Protein AF-0000000078657791 (afdb_homodimer)

InterPro domains:
  IPR060701 BV97_02767-like [PF28289] (1-115)

Structure (mmCIF, N/CA/C/O backbone):
data_AF-0000000078657791-model_v1
#
loop_
_entity.id
_entity.type
_entity.pdbx_description
1 polymer 'DUF3147 family protein'
#
loop_
_atom_site.group_PDB
_atom_site.id
_atom_site.type_symbol
_atom_site.label_atom_id
_atom_site.label_alt_id
_atom_site.label_comp_id
_atom_site.label_asym_id
_atom_site.label_entity_id
_atom_site.label_seq_id
_atom_site.pdbx_PDB_ins_code
_atom_site.Cartn_x
_atom_site.Cartn_y
_atom_site.Cartn_z
_atom_site.occupancy
_atom_site.B_iso_or_equiv
_atom_site.auth_seq_id
_atom_site.auth_comp_id
_atom_site.auth_asym_id
_atom_site.auth_atom_id
_atom_site.pdbx_PDB_model_num
ATOM 1 N N . MET A 1 1 ? 8.078 -22.719 14.492 1 59.44 1 MET A N 1
ATOM 2 C CA . MET A 1 1 ? 7.742 -21.594 15.375 1 59.44 1 MET A CA 1
ATOM 3 C C . MET A 1 1 ? 8.617 -20.391 15.086 1 59.44 1 MET A C 1
ATOM 5 O O . MET A 1 1 ? 8.125 -19.266 15.031 1 59.44 1 MET A O 1
ATOM 9 N N . ALA A 1 2 ? 9.789 -20.703 14.742 1 63.78 2 ALA A N 1
ATOM 10 C CA . ALA A 1 2 ? 10.742 -19.625 14.523 1 63.78 2 ALA A CA 1
ATOM 11 C C . ALA A 1 2 ? 10.406 -18.828 13.258 1 63.78 2 ALA A C 1
ATOM 13 O O . ALA A 1 2 ? 10.531 -17.609 13.227 1 63.78 2 ALA A O 1
ATOM 14 N N . TRP A 1 3 ? 9.859 -19.547 12.305 1 67.5 3 TRP A N 1
ATOM 15 C CA . TRP A 1 3 ? 9.523 -18.922 11.023 1 67.5 3 TRP A CA 1
ATOM 16 C C . TRP A 1 3 ? 8.391 -17.922 11.195 1 67.5 3 TRP A C 1
ATOM 18 O O . TRP A 1 3 ? 8.438 -16.828 10.625 1 67.5 3 TRP A O 1
ATOM 28 N N . ILE A 1 4 ? 7.461 -18.203 12.102 1 66.19 4 ILE A N 1
ATOM 29 C CA . ILE A 1 4 ? 6.328 -17.312 12.359 1 66.19 4 ILE A CA 1
ATOM 30 C C . ILE A 1 4 ? 6.801 -16.078 13.102 1 66.19 4 ILE A C 1
ATOM 32 O O . ILE A 1 4 ? 6.355 -14.961 12.812 1 66.19 4 ILE A O 1
ATOM 36 N N . ILE A 1 5 ? 7.699 -16.328 14 1 69.12 5 ILE A N 1
ATOM 37 C CA . ILE A 1 5 ? 8.227 -15.211 14.781 1 69.12 5 ILE A CA 1
ATOM 38 C C . ILE A 1 5 ? 9.008 -14.266 13.875 1 69.12 5 ILE A C 1
ATOM 40 O O . ILE A 1 5 ? 8.898 -13.039 13.992 1 69.12 5 ILE A O 1
ATOM 44 N N . THR A 1 6 ? 9.836 -14.805 12.961 1 70.69 6 THR A N 1
ATOM 45 C CA . THR A 1 6 ? 10.609 -13.992 12.039 1 70.69 6 THR A CA 1
ATOM 46 C C . THR A 1 6 ? 9.695 -13.195 11.117 1 70.69 6 THR A C 1
ATOM 48 O O . THR A 1 6 ? 9.945 -12.016 10.852 1 70.69 6 THR A O 1
ATOM 51 N N . LYS A 1 7 ? 8.648 -13.852 10.711 1 71.5 7 LYS A N 1
ATOM 52 C CA . LYS A 1 7 ? 7.668 -13.18 9.867 1 71.5 7 LYS A CA 1
ATOM 53 C C . LYS A 1 7 ? 7.066 -11.969 10.578 1 71.5 7 LYS A C 1
ATOM 55 O O . LYS A 1 7 ? 6.984 -10.883 10.008 1 71.5 7 LYS A O 1
ATOM 60 N N . TYR A 1 8 ? 6.816 -12.219 11.875 1 68.44 8 TYR A N 1
ATOM 61 C CA . TYR A 1 8 ? 6.203 -11.164 12.68 1 68.44 8 TYR A CA 1
ATOM 62 C C . TYR A 1 8 ? 7.172 -10.008 12.898 1 68.44 8 TYR A C 1
ATOM 64 O O . TYR A 1 8 ? 6.809 -8.844 12.742 1 68.44 8 TYR A O 1
ATOM 72 N N . LEU A 1 9 ? 8.336 -10.359 13.25 1 70.5 9 LEU A N 1
ATOM 73 C CA . LEU A 1 9 ? 9.328 -9.344 13.594 1 70.5 9 LEU A CA 1
ATOM 74 C C . LEU A 1 9 ? 9.695 -8.5 12.383 1 70.5 9 LEU A C 1
ATOM 76 O O . LEU A 1 9 ? 9.82 -7.281 12.477 1 70.5 9 LEU A O 1
ATOM 80 N N . LEU A 1 10 ? 9.797 -9.117 11.25 1 71.44 10 LEU A N 1
ATOM 81 C CA . LEU A 1 10 ? 10.18 -8.414 10.023 1 71.44 10 LEU A CA 1
ATOM 82 C C . LEU A 1 10 ? 9.055 -7.5 9.547 1 71.44 10 LEU A C 1
ATOM 84 O O . LEU A 1 10 ? 9.305 -6.352 9.164 1 71.44 10 LEU A O 1
ATOM 88 N N . THR A 1 11 ? 7.898 -8.008 9.688 1 65.06 11 THR A N 1
ATOM 89 C CA . THR A 1 11 ? 6.742 -7.254 9.219 1 65.06 11 THR A CA 1
ATOM 90 C C . THR A 1 11 ? 6.469 -6.059 10.133 1 65.06 11 THR A C 1
ATOM 92 O O . THR A 1 11 ? 6.207 -4.953 9.648 1 65.06 11 THR A O 1
ATOM 95 N N . ALA A 1 12 ? 6.531 -6.352 11.398 1 68.56 12 ALA A N 1
ATOM 96 C CA . ALA A 1 12 ? 6.359 -5.273 12.367 1 68.56 12 ALA A CA 1
ATOM 97 C C . ALA A 1 12 ? 7.441 -4.211 12.195 1 68.56 12 ALA A C 1
ATOM 99 O O . ALA A 1 12 ? 7.164 -3.012 12.289 1 68.56 12 ALA A O 1
ATOM 100 N N . GLY A 1 13 ? 8.617 -4.648 11.977 1 74.06 13 GLY A N 1
ATOM 101 C CA . GLY A 1 13 ? 9.742 -3.74 11.812 1 74.06 13 GLY A CA 1
ATOM 102 C C . GLY A 1 13 ? 9.562 -2.766 10.664 1 74.06 13 GLY A C 1
ATOM 103 O O . GLY A 1 13 ? 9.914 -1.589 10.781 1 74.06 13 GLY A O 1
ATOM 104 N N . ILE A 1 14 ? 8.883 -3.205 9.641 1 69.94 14 ILE A N 1
ATOM 105 C CA . ILE A 1 14 ? 8.719 -2.367 8.461 1 69.94 14 ILE A CA 1
ATOM 106 C C . ILE A 1 14 ? 7.715 -1.253 8.758 1 69.94 14 ILE A C 1
ATOM 108 O O . ILE A 1 14 ? 7.945 -0.093 8.406 1 69.94 14 ILE A O 1
ATOM 112 N N . VAL A 1 15 ? 6.672 -1.559 9.453 1 65.81 15 VAL A N 1
ATOM 113 C CA . VAL A 1 15 ? 5.645 -0.563 9.734 1 65.81 15 VAL A CA 1
ATOM 114 C C . VAL A 1 15 ? 6.191 0.483 10.703 1 65.81 15 VAL A C 1
ATOM 116 O O . VAL A 1 15 ? 5.949 1.681 10.539 1 65.81 15 VAL A O 1
ATOM 119 N N . ILE A 1 16 ? 6.934 -0.036 11.664 1 71.94 16 ILE A N 1
ATOM 120 C CA . ILE A 1 16 ? 7.547 0.883 12.609 1 71.94 16 ILE A CA 1
ATOM 121 C C . ILE A 1 16 ? 8.523 1.804 11.883 1 71.94 16 ILE A C 1
ATOM 123 O O . ILE A 1 16 ? 8.609 2.996 12.188 1 71.94 16 ILE A O 1
ATOM 127 N N . LEU A 1 17 ? 9.172 1.232 10.984 1 75.94 17 LEU A N 1
ATOM 128 C CA . LEU A 1 17 ? 10.125 2.012 10.203 1 75.94 17 LEU A CA 1
ATOM 129 C C . LEU A 1 17 ? 9.414 3.123 9.438 1 75.94 17 LEU A C 1
ATOM 131 O O . LEU A 1 17 ? 9.898 4.258 9.391 1 75.94 17 LEU A O 1
ATOM 135 N N . VAL A 1 18 ? 8.211 2.869 8.945 1 76.62 18 VAL A N 1
ATOM 136 C CA . VAL A 1 18 ? 7.461 3.857 8.18 1 76.62 18 VAL A CA 1
ATOM 137 C C . VAL A 1 18 ? 7.051 5.016 9.086 1 76.62 18 VAL A C 1
ATOM 139 O O . VAL A 1 18 ? 7.215 6.184 8.719 1 76.62 18 VAL A O 1
ATOM 142 N N . SER A 1 19 ? 6.523 4.699 10.273 1 77.38 19 SER A N 1
ATOM 143 C CA . SER A 1 19 ? 6.078 5.754 11.18 1 77.38 19 SER A CA 1
ATOM 144 C C . SER A 1 19 ? 7.254 6.598 11.664 1 77.38 19 SER A C 1
ATOM 146 O O . SER A 1 19 ? 7.141 7.82 11.789 1 77.38 19 SER A O 1
ATOM 148 N N . GLU A 1 20 ? 8.359 5.945 11.953 1 81.12 20 GLU A N 1
ATOM 149 C CA . GLU A 1 20 ? 9.539 6.676 12.406 1 81.12 20 GLU A CA 1
ATOM 150 C C . GLU A 1 20 ? 10.102 7.559 11.289 1 81.12 20 GLU A C 1
ATOM 152 O O . GLU A 1 20 ? 10.539 8.688 11.547 1 81.12 20 GLU A O 1
ATOM 157 N N . LEU A 1 21 ? 10.07 7.059 10.164 1 83.31 21 LEU A N 1
ATOM 158 C CA . LEU A 1 21 ? 10.562 7.84 9.039 1 83.31 21 LEU A CA 1
ATOM 159 C C . LEU A 1 21 ? 9.625 9 8.727 1 83.31 21 LEU A C 1
ATOM 161 O O . LEU A 1 21 ? 10.078 10.078 8.328 1 83.31 21 LEU A O 1
ATOM 165 N N . ALA A 1 22 ? 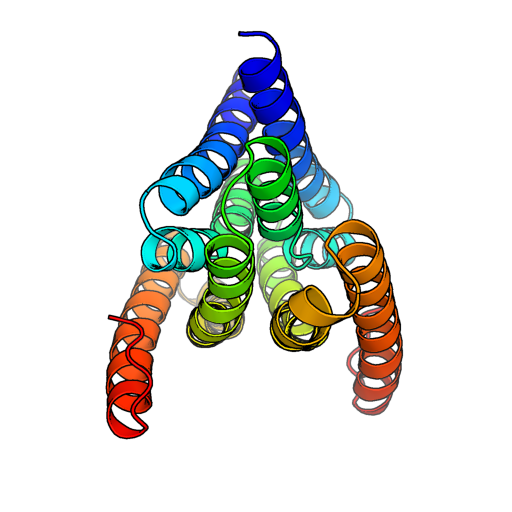8.344 8.766 8.93 1 81.44 22 ALA A N 1
ATOM 166 C CA . ALA A 1 22 ? 7.355 9.812 8.688 1 81.44 22 ALA A CA 1
ATOM 167 C C . ALA A 1 22 ? 7.512 10.961 9.688 1 81.44 22 ALA A C 1
ATOM 169 O O . ALA A 1 22 ? 7.234 12.117 9.367 1 81.44 22 ALA A O 1
ATOM 170 N N . LYS A 1 23 ? 7.945 10.602 10.891 1 86.44 23 LYS A N 1
ATOM 171 C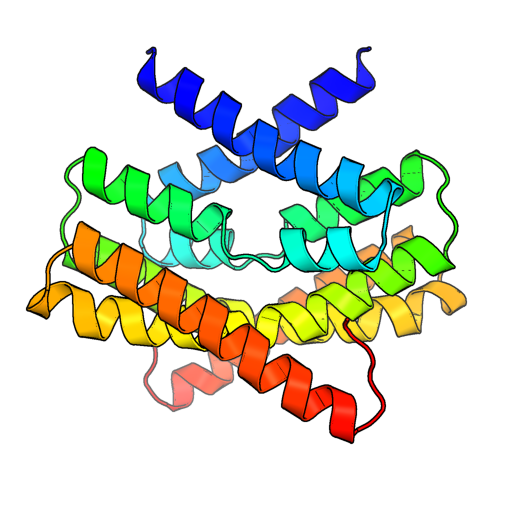 CA . LYS A 1 23 ? 8.203 11.625 11.898 1 86.44 23 LYS A CA 1
ATOM 172 C C . LYS A 1 23 ? 9.398 12.492 11.5 1 86.44 23 LYS A C 1
ATOM 174 O O . LYS A 1 23 ? 9.422 13.688 11.781 1 86.44 23 LYS A O 1
ATOM 179 N N . ARG A 1 24 ? 10.312 11.797 10.805 1 85.5 24 ARG A N 1
ATOM 180 C CA . ARG A 1 24 ? 11.531 12.508 10.438 1 85.5 24 ARG A CA 1
ATOM 181 C C . ARG A 1 24 ? 11.32 13.344 9.18 1 85.5 24 ARG A C 1
ATOM 183 O O . ARG A 1 24 ? 11.789 14.477 9.086 1 85.5 24 ARG A O 1
ATOM 190 N N . SER A 1 25 ? 10.664 12.695 8.148 1 86.88 25 SER A N 1
ATOM 191 C CA . SER A 1 25 ? 10.414 13.375 6.879 1 86.88 25 SER A CA 1
ATOM 192 C C . SER A 1 25 ? 9.094 12.922 6.262 1 86.88 25 SER A C 1
ATOM 194 O O . SER A 1 25 ? 8.844 11.719 6.133 1 86.88 25 SER A O 1
ATOM 196 N N . ASP A 1 26 ? 8.312 13.891 5.996 1 83 26 ASP A N 1
ATOM 197 C CA . ASP A 1 26 ? 7.035 13.578 5.363 1 83 26 ASP A CA 1
ATOM 198 C C . ASP A 1 26 ? 7.246 12.867 4.027 1 83 26 ASP A C 1
ATOM 200 O O . ASP A 1 26 ? 6.555 11.898 3.721 1 83 26 ASP A O 1
ATOM 204 N N . LYS A 1 27 ? 8.219 13.32 3.328 1 84.62 27 LYS A N 1
ATOM 205 C CA . LYS A 1 27 ? 8.523 12.719 2.031 1 84.62 27 LYS A CA 1
ATOM 206 C C . LYS A 1 27 ? 9.016 11.281 2.195 1 84.62 27 LYS A C 1
ATOM 208 O O . LYS A 1 27 ? 8.555 10.383 1.492 1 84.62 27 LYS A O 1
ATOM 213 N N . LEU A 1 28 ? 9.891 11.078 3.113 1 81.31 28 LEU A N 1
ATOM 214 C CA . LEU A 1 28 ? 10.438 9.75 3.359 1 81.31 28 LEU A CA 1
ATOM 215 C C . LEU A 1 28 ? 9.352 8.812 3.883 1 81.31 28 LEU A C 1
ATOM 217 O O . LEU A 1 28 ? 9.297 7.641 3.49 1 81.31 28 LEU A O 1
ATOM 221 N N . GLY A 1 29 ? 8.508 9.352 4.703 1 80.94 29 GLY A N 1
ATOM 222 C CA . GLY A 1 29 ? 7.406 8.547 5.207 1 80.94 29 GLY A CA 1
ATOM 223 C C . GLY A 1 29 ? 6.434 8.125 4.121 1 80.94 29 GLY A C 1
ATOM 224 O O . GLY A 1 29 ? 6.062 6.953 4.039 1 80.94 29 GLY A O 1
ATOM 225 N N . GLY A 1 30 ? 6.039 9.062 3.369 1 83.25 30 GLY A N 1
ATOM 226 C CA . GLY A 1 30 ? 5.164 8.758 2.25 1 83.25 30 GLY A CA 1
ATOM 227 C C . GLY A 1 30 ? 5.75 7.734 1.295 1 83.25 30 GLY A C 1
ATOM 228 O O . GLY A 1 30 ? 5.039 6.844 0.819 1 83.25 30 GLY A O 1
ATOM 229 N N . LEU A 1 31 ? 7.047 7.895 1.027 1 81.5 31 LEU A N 1
ATOM 230 C CA . LEU A 1 31 ? 7.738 6.984 0.121 1 81.5 31 LEU A CA 1
ATOM 231 C C . LEU A 1 31 ? 7.695 5.555 0.653 1 81.5 31 LEU A C 1
ATOM 233 O O . LEU A 1 31 ? 7.332 4.625 -0.073 1 81.5 31 LEU A O 1
ATOM 237 N N . VAL A 1 32 ? 8.039 5.418 1.859 1 81.19 32 VAL A N 1
ATOM 238 C CA . VAL A 1 32 ? 8.094 4.086 2.447 1 81.19 32 VAL A CA 1
ATOM 239 C C . VAL A 1 32 ? 6.684 3.508 2.549 1 81.19 32 VAL A C 1
ATOM 241 O O . VAL A 1 32 ? 6.477 2.312 2.32 1 81.19 32 VAL A O 1
ATOM 244 N N . ALA A 1 33 ? 5.734 4.305 2.842 1 80 33 ALA A N 1
ATOM 245 C CA . ALA A 1 33 ? 4.344 3.871 2.953 1 80 33 ALA A CA 1
ATOM 246 C C . ALA A 1 33 ? 3.799 3.418 1.601 1 80 33 ALA A C 1
ATOM 248 O O . ALA A 1 33 ? 2.951 2.527 1.532 1 80 33 ALA A O 1
ATOM 249 N N . ALA A 1 34 ? 4.32 4 0.636 1 81.94 34 ALA A N 1
ATOM 250 C CA . ALA A 1 34 ? 3.818 3.721 -0.707 1 81.94 34 ALA A CA 1
ATOM 251 C C . ALA A 1 34 ? 4.453 2.457 -1.279 1 81.94 34 ALA A C 1
ATOM 253 O O . ALA A 1 34 ? 3.92 1.854 -2.213 1 81.94 34 ALA A O 1
ATOM 254 N N . LEU A 1 35 ? 5.652 2.143 -0.802 1 79.31 35 LEU A N 1
ATOM 255 C CA . LEU A 1 35 ? 6.309 0.936 -1.295 1 79.31 35 LEU A CA 1
ATOM 256 C C . LEU A 1 35 ? 5.457 -0.298 -1.011 1 79.31 35 LEU A C 1
ATOM 258 O O . LEU A 1 35 ? 4.852 -0.409 0.058 1 79.31 35 LEU A O 1
ATOM 262 N N . PRO A 1 36 ? 5.371 -1.159 -1.938 1 82.25 36 PRO A N 1
ATOM 263 C CA . PRO A 1 36 ? 4.582 -2.373 -1.715 1 82.25 36 PRO A CA 1
ATOM 264 C C . PRO A 1 36 ? 5.312 -3.402 -0.855 1 82.25 36 PRO A C 1
ATOM 266 O O . PRO A 1 36 ? 5.352 -4.586 -1.202 1 82.25 36 PRO A O 1
ATOM 269 N N . LEU A 1 37 ? 5.812 -2.984 0.237 1 79.19 37 LEU A N 1
ATOM 270 C CA . LEU A 1 37 ? 6.645 -3.828 1.086 1 79.19 37 LEU A CA 1
ATOM 271 C C . LEU A 1 37 ? 5.84 -4.992 1.651 1 79.19 37 LEU A C 1
ATOM 273 O O . LEU A 1 37 ? 6.32 -6.129 1.673 1 79.19 37 LEU A O 1
ATOM 277 N N . VAL A 1 38 ? 4.59 -4.668 2.09 1 79.88 38 VAL A N 1
ATOM 278 C CA . VAL A 1 38 ? 3.73 -5.711 2.639 1 79.88 38 VAL A CA 1
ATOM 279 C C . VAL A 1 38 ? 3.439 -6.758 1.565 1 79.88 38 VAL A C 1
ATOM 281 O O . VAL A 1 38 ? 3.482 -7.961 1.834 1 79.88 38 VAL A O 1
ATOM 284 N N . THR A 1 39 ? 3.211 -6.27 0.385 1 84.94 39 THR A N 1
ATOM 285 C CA . THR A 1 39 ? 2.924 -7.176 -0.719 1 84.94 39 THR A CA 1
ATOM 286 C C . THR A 1 39 ? 4.156 -8.008 -1.073 1 84.94 39 THR A C 1
ATOM 288 O O . THR A 1 39 ? 4.059 -9.219 -1.253 1 84.94 39 THR A O 1
ATOM 291 N N . VAL A 1 40 ? 5.305 -7.359 -1.146 1 87.19 40 VAL A N 1
ATOM 292 C CA . VAL A 1 40 ? 6.539 -8.062 -1.483 1 87.19 40 VAL A CA 1
ATOM 293 C C . VAL A 1 40 ? 6.816 -9.148 -0.443 1 87.19 40 VAL A C 1
ATOM 295 O O . VAL A 1 40 ? 7.145 -10.281 -0.792 1 87.19 40 VAL A O 1
ATOM 298 N N . LEU A 1 41 ? 6.68 -8.852 0.789 1 84.31 41 LEU A N 1
ATOM 299 C CA . LEU A 1 41 ? 6.887 -9.828 1.855 1 84.31 41 LEU A CA 1
ATOM 300 C C . LEU A 1 41 ? 5.891 -10.969 1.744 1 84.31 41 LEU A C 1
ATOM 302 O O . LEU A 1 41 ? 6.246 -12.133 1.953 1 84.31 41 LEU A O 1
ATOM 306 N N . THR A 1 42 ? 4.617 -10.625 1.496 1 87.25 42 THR A N 1
ATOM 307 C CA . THR A 1 42 ? 3.582 -11.641 1.329 1 87.25 42 THR A CA 1
ATOM 308 C C . THR A 1 42 ? 3.928 -12.578 0.177 1 87.25 42 THR A C 1
ATOM 310 O O . THR A 1 42 ? 3.791 -13.797 0.301 1 87.25 42 THR A O 1
ATOM 313 N N . LEU A 1 43 ? 4.43 -12 -0.907 1 91.38 43 LEU A N 1
ATOM 314 C CA . LEU A 1 43 ? 4.812 -12.812 -2.055 1 91.38 43 LEU A CA 1
ATOM 315 C C . LEU A 1 43 ? 5.957 -13.758 -1.695 1 91.38 43 LEU A C 1
ATOM 317 O O . LEU A 1 43 ? 5.938 -14.93 -2.07 1 91.38 43 LEU A O 1
ATOM 321 N N . VAL A 1 44 ? 6.914 -13.258 -1.029 1 89.81 44 VAL A N 1
ATOM 322 C CA . VAL A 1 44 ? 8.055 -14.062 -0.605 1 89.81 44 VAL A CA 1
ATOM 323 C C . VAL A 1 44 ? 7.578 -15.18 0.316 1 89.81 44 VAL A C 1
ATOM 325 O O . VAL A 1 44 ? 7.984 -16.344 0.158 1 89.81 44 VAL A O 1
ATOM 328 N N . TRP A 1 45 ? 6.734 -14.844 1.222 1 86.44 45 TRP A N 1
ATOM 329 C CA . TRP A 1 45 ? 6.219 -15.844 2.152 1 86.44 45 TRP A CA 1
ATOM 330 C C . TRP A 1 45 ? 5.414 -16.906 1.415 1 86.44 45 TRP A C 1
ATOM 332 O O . TRP A 1 45 ? 5.516 -18.094 1.729 1 86.44 45 TRP A O 1
ATOM 342 N N . LEU A 1 46 ? 4.59 -16.547 0.53 1 90.5 46 LEU A N 1
ATOM 343 C CA . LEU A 1 46 ? 3.812 -17.5 -0.247 1 90.5 46 LEU A CA 1
ATOM 344 C C . LEU A 1 46 ? 4.73 -18.469 -0.999 1 90.5 46 LEU A C 1
ATOM 346 O O . LEU A 1 46 ? 4.461 -19.672 -1.058 1 90.5 46 LEU A O 1
ATOM 350 N N . TYR A 1 47 ? 5.742 -17.859 -1.554 1 92.88 47 TYR A N 1
ATOM 351 C CA . TYR A 1 47 ? 6.707 -18.672 -2.289 1 92.88 47 TYR A CA 1
ATOM 352 C C . TYR A 1 47 ? 7.41 -19.656 -1.363 1 92.88 47 TYR A C 1
ATOM 354 O O . TYR A 1 47 ? 7.523 -20.844 -1.679 1 92.88 47 TYR A O 1
ATOM 362 N N . LEU A 1 48 ? 7.898 -19.234 -0.195 1 89.25 48 LEU A N 1
ATOM 363 C CA . LEU A 1 48 ? 8.633 -20.047 0.76 1 89.25 48 LEU A CA 1
ATOM 364 C C . LEU A 1 48 ? 7.734 -21.125 1.37 1 89.25 48 LEU A C 1
ATOM 366 O O . LEU A 1 48 ? 8.211 -22.172 1.802 1 89.25 48 LEU A O 1
ATOM 370 N N . GLU A 1 49 ? 6.504 -20.828 1.418 1 90.38 49 GLU A N 1
ATOM 371 C CA . GLU A 1 49 ? 5.547 -21.781 1.973 1 90.38 49 GLU A CA 1
ATOM 372 C C . GLU A 1 49 ? 4.996 -22.703 0.89 1 90.38 49 GLU A C 1
ATOM 374 O O . GLU A 1 49 ? 3.986 -23.375 1.096 1 90.38 49 GLU A O 1
ATOM 379 N N . ASN A 1 50 ? 5.504 -22.609 -0.369 1 92.94 50 ASN A N 1
ATOM 380 C CA . ASN A 1 50 ? 5.277 -23.531 -1.471 1 92.94 50 ASN A CA 1
ATOM 381 C C . ASN A 1 50 ? 3.855 -23.422 -2.014 1 92.94 50 ASN A C 1
ATOM 383 O O . ASN A 1 50 ? 3.215 -24.438 -2.301 1 92.94 50 ASN A O 1
ATOM 387 N N . GLN A 1 51 ? 3.373 -22.234 -1.935 1 91.44 51 GLN A N 1
ATOM 388 C CA . GLN A 1 51 ? 2.096 -22 -2.602 1 91.44 51 GLN A CA 1
ATOM 389 C C . GLN A 1 51 ? 2.25 -22.062 -4.117 1 91.44 51 GLN A C 1
ATOM 391 O O . GLN A 1 51 ? 3.357 -21.906 -4.641 1 91.44 51 GLN A O 1
ATOM 396 N N . SER A 1 52 ? 1.19 -22.344 -4.805 1 93.69 52 SER A N 1
ATOM 397 C CA . SER A 1 52 ? 1.239 -22.469 -6.258 1 93.69 52 SER A CA 1
ATOM 398 C C . SER A 1 52 ? 1.604 -21.141 -6.918 1 93.69 52 SER A C 1
ATOM 400 O O . SER A 1 52 ? 1.312 -20.078 -6.379 1 93.69 52 SER A O 1
ATOM 402 N N . MET A 1 53 ? 2.223 -21.188 -8.062 1 92.81 53 MET A N 1
ATOM 403 C CA . MET A 1 53 ? 2.576 -19.984 -8.828 1 92.81 53 MET A CA 1
ATOM 404 C C . MET A 1 53 ? 1.329 -19.188 -9.211 1 92.81 53 MET A C 1
ATOM 406 O O . MET A 1 53 ? 1.365 -17.969 -9.273 1 92.81 53 MET A O 1
ATOM 410 N N . GLU A 1 54 ? 0.291 -19.938 -9.438 1 92.88 54 GLU A N 1
ATOM 411 C CA . GLU A 1 54 ? -0.975 -19.281 -9.758 1 92.88 54 GLU A CA 1
ATOM 412 C C . GLU A 1 54 ? -1.456 -18.422 -8.594 1 92.88 54 GLU A C 1
ATOM 414 O O . GLU A 1 54 ? -1.894 -17.281 -8.797 1 92.88 54 GLU A O 1
ATOM 419 N N . LYS A 1 55 ? -1.38 -18.906 -7.434 1 92.44 55 LYS A N 1
ATOM 420 C CA . LYS A 1 55 ? -1.782 -18.172 -6.246 1 92.44 55 LYS A CA 1
ATOM 421 C C . LYS A 1 55 ? -0.9 -16.938 -6.039 1 92.44 55 LYS A C 1
ATOM 423 O O . LYS A 1 55 ? -1.395 -15.867 -5.688 1 92.44 55 LYS A O 1
ATOM 428 N N . ILE A 1 56 ? 0.35 -17.156 -6.211 1 93.94 56 ILE A N 1
ATOM 429 C CA . ILE A 1 56 ? 1.304 -16.062 -6.07 1 93.94 56 ILE A CA 1
ATOM 430 C C . ILE A 1 56 ? 1.017 -14.992 -7.121 1 93.94 56 ILE A C 1
ATOM 432 O O . ILE A 1 56 ? 0.936 -13.805 -6.797 1 93.94 56 ILE A O 1
ATOM 436 N N . SER A 1 57 ? 0.785 -15.414 -8.328 1 94.38 57 SER A N 1
ATOM 437 C CA . SER A 1 57 ? 0.47 -14.508 -9.422 1 94.38 57 SER A CA 1
ATOM 438 C C . SER A 1 57 ? -0.832 -13.758 -9.164 1 94.38 57 SER A C 1
ATOM 440 O O . SER A 1 57 ? -0.909 -12.547 -9.375 1 94.38 57 SER A O 1
ATOM 442 N N . ASN A 1 58 ? -1.805 -14.438 -8.703 1 92.56 58 ASN A N 1
ATOM 443 C CA . ASN A 1 58 ? -3.115 -13.852 -8.445 1 92.56 58 ASN A CA 1
ATOM 444 C C . ASN A 1 58 ? -3.051 -12.797 -7.348 1 92.56 58 ASN A C 1
ATOM 446 O O . ASN A 1 58 ? -3.777 -11.805 -7.398 1 92.56 58 ASN A O 1
ATOM 450 N N . HIS A 1 59 ? -2.262 -13.086 -6.367 1 90.31 59 HIS A N 1
ATOM 451 C CA . HIS A 1 59 ? -2.113 -12.109 -5.297 1 90.31 59 HIS A CA 1
ATOM 452 C C . HIS A 1 59 ? -1.685 -10.75 -5.848 1 90.31 59 HIS A C 1
ATOM 454 O O . HIS A 1 59 ? -2.268 -9.719 -5.496 1 90.31 59 HIS A O 1
ATOM 460 N N . ALA A 1 60 ? -0.678 -10.742 -6.715 1 92.44 60 ALA A N 1
ATOM 461 C CA . ALA A 1 60 ? -0.189 -9.5 -7.305 1 92.44 60 ALA A CA 1
ATOM 462 C C . ALA A 1 60 ? -1.249 -8.867 -8.203 1 92.44 60 ALA A C 1
ATOM 464 O O . ALA A 1 60 ? -1.477 -7.652 -8.141 1 92.44 60 ALA A O 1
ATOM 465 N N . TRP A 1 61 ? -1.939 -9.688 -8.898 1 91.69 61 TRP A N 1
ATOM 466 C CA . TRP A 1 61 ? -2.955 -9.219 -9.836 1 91.69 61 TRP A CA 1
ATOM 467 C C . TRP A 1 61 ? -4.102 -8.539 -9.094 1 91.69 61 TRP A C 1
ATOM 469 O O . TRP A 1 61 ? -4.504 -7.426 -9.445 1 91.69 61 TRP A O 1
ATOM 479 N N . TYR A 1 62 ? -4.594 -9.148 -8.094 1 89.81 62 TYR A N 1
ATOM 480 C CA . TYR A 1 62 ? -5.707 -8.594 -7.332 1 89.81 62 TYR A CA 1
ATOM 481 C C . TYR A 1 62 ? -5.285 -7.344 -6.57 1 89.81 62 TYR A C 1
ATOM 483 O O . TYR A 1 62 ? -6.062 -6.398 -6.441 1 89.81 62 TYR A O 1
ATOM 491 N N . THR A 1 63 ? -4.051 -7.379 -6.059 1 90.5 63 THR A N 1
ATOM 492 C CA . THR A 1 63 ? -3.553 -6.199 -5.359 1 90.5 63 THR A CA 1
ATOM 493 C C . THR A 1 63 ? -3.555 -4.984 -6.281 1 90.5 63 THR A C 1
ATOM 495 O O . THR A 1 63 ? -3.906 -3.879 -5.859 1 90.5 63 THR A O 1
ATOM 498 N N . PHE A 1 64 ? -3.207 -5.18 -7.504 1 93.06 64 PHE A N 1
ATOM 499 C CA . PHE A 1 64 ? -3.217 -4.086 -8.469 1 93.06 64 PHE A CA 1
ATOM 500 C C . PHE A 1 64 ? -4.594 -3.439 -8.539 1 93.06 64 PHE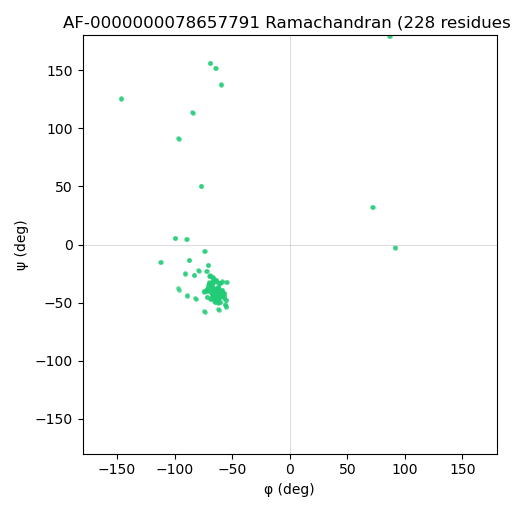 A C 1
ATOM 502 O O . PHE A 1 64 ? -4.719 -2.219 -8.43 1 93.06 64 PHE A O 1
ATOM 509 N N . TRP A 1 65 ? -5.598 -4.188 -8.727 1 89.62 65 TRP A N 1
ATOM 510 C CA . TRP A 1 65 ? -6.953 -3.682 -8.906 1 89.62 65 TRP A CA 1
ATOM 511 C C . TRP A 1 65 ? -7.48 -3.061 -7.617 1 89.62 65 TRP A C 1
ATOM 513 O O . TRP A 1 65 ? -8.188 -2.047 -7.652 1 89.62 65 TRP A O 1
ATOM 523 N N . TYR A 1 66 ? -7.098 -3.625 -6.527 1 90.06 66 TYR A N 1
ATOM 524 C CA . TYR A 1 66 ? -7.648 -3.164 -5.258 1 90.06 66 TYR A CA 1
ATOM 525 C C . TYR A 1 66 ? -6.957 -1.889 -4.793 1 90.06 66 TYR A C 1
ATOM 527 O O . TYR A 1 66 ? -7.516 -1.121 -4.008 1 90.06 66 TYR A O 1
ATOM 535 N N . VAL A 1 67 ? -5.785 -1.625 -5.254 1 91.31 67 VAL A N 1
ATOM 536 C CA . VAL A 1 67 ? -5.062 -0.416 -4.875 1 91.31 67 VAL A CA 1
ATOM 537 C C . VAL A 1 67 ? -5.746 0.808 -5.477 1 91.31 67 VAL A C 1
ATOM 539 O O . VAL A 1 67 ? -5.754 1.885 -4.875 1 91.31 67 VAL A O 1
ATOM 542 N N . LEU A 1 68 ? -6.41 0.667 -6.539 1 91.88 68 LEU A N 1
ATOM 543 C CA . LEU A 1 68 ? -6.961 1.776 -7.312 1 91.88 68 LEU A CA 1
ATOM 544 C C . LEU A 1 68 ? -8.062 2.486 -6.531 1 91.88 68 LEU A C 1
ATOM 546 O O . LEU A 1 68 ? -8.055 3.713 -6.414 1 91.88 68 LEU A O 1
ATOM 550 N N . PRO A 1 69 ? -8.93 1.809 -5.957 1 91.69 69 PRO A N 1
ATOM 551 C CA . PRO A 1 69 ? -10.016 2.484 -5.238 1 91.69 69 PRO A CA 1
ATOM 552 C C . PRO A 1 69 ? -9.555 3.102 -3.92 1 91.69 69 PRO A C 1
ATOM 554 O O . PRO A 1 69 ? -10.305 3.844 -3.285 1 91.69 69 PRO A O 1
ATOM 557 N N . THR A 1 70 ? -8.336 2.906 -3.473 1 90.81 70 THR A N 1
ATOM 558 C CA . THR A 1 70 ? -7.84 3.518 -2.244 1 90.81 70 THR A CA 1
ATOM 559 C C . THR A 1 70 ? -7.266 4.902 -2.525 1 90.81 70 THR A C 1
ATOM 561 O O . THR A 1 70 ? -7.047 5.688 -1.602 1 90.81 70 THR A O 1
ATOM 564 N N . LEU A 1 71 ? -7.055 5.223 -3.744 1 92.69 71 LEU A N 1
ATOM 565 C CA . LEU A 1 71 ? -6.344 6.434 -4.133 1 92.69 71 LEU A CA 1
ATOM 566 C C . LEU A 1 71 ? -7.141 7.68 -3.762 1 92.69 71 LEU A C 1
ATOM 568 O O . LEU A 1 71 ? -6.57 8.672 -3.297 1 92.69 71 LEU A O 1
ATOM 572 N N . PRO A 1 72 ? -8.406 7.617 -3.891 1 93.25 72 PRO A N 1
ATOM 573 C CA . PRO A 1 72 ? -9.18 8.828 -3.58 1 93.25 72 PRO A CA 1
ATOM 574 C C . PRO A 1 72 ? -9.008 9.281 -2.131 1 93.25 72 PRO A C 1
ATOM 576 O O . PRO A 1 72 ? -9.055 10.477 -1.844 1 93.25 72 PRO A O 1
ATOM 579 N N . MET A 1 73 ? -8.836 8.414 -1.26 1 92.81 73 MET A N 1
ATOM 580 C CA . MET A 1 73 ? -8.711 8.812 0.141 1 92.81 73 MET A CA 1
ATOM 581 C C . MET A 1 73 ? -7.473 9.672 0.358 1 92.81 73 MET A C 1
ATOM 583 O O . MET A 1 73 ? -7.473 10.562 1.21 1 92.81 73 MET A O 1
ATOM 587 N N . PHE A 1 74 ? -6.43 9.477 -0.372 1 94.19 74 PHE A N 1
ATOM 588 C CA . PHE A 1 74 ? -5.168 10.18 -0.177 1 94.19 74 PHE A CA 1
ATOM 589 C C . PHE A 1 74 ? -5.281 11.625 -0.625 1 94.19 74 PHE A C 1
ATOM 591 O O . PHE A 1 74 ? -4.516 12.484 -0.172 1 94.19 74 PHE A O 1
ATOM 598 N N . ILE A 1 75 ? -6.219 11.828 -1.481 1 94.12 75 ILE A N 1
ATOM 599 C CA . ILE A 1 75 ? -6.484 13.203 -1.896 1 94.12 75 ILE A CA 1
ATOM 600 C C . ILE A 1 75 ? -7.516 13.836 -0.962 1 94.12 75 ILE A C 1
ATOM 602 O O . ILE A 1 75 ? -7.352 14.977 -0.532 1 94.12 75 ILE A O 1
ATOM 606 N N . ALA A 1 76 ? -8.539 13.148 -0.616 1 95.25 76 ALA A N 1
ATOM 607 C CA . ALA A 1 76 ? -9.625 13.641 0.227 1 95.25 76 ALA A CA 1
ATOM 608 C C . ALA A 1 76 ? -9.125 13.977 1.628 1 95.25 76 ALA A C 1
ATOM 610 O O . ALA A 1 76 ? -9.523 14.984 2.215 1 95.25 76 ALA A O 1
ATOM 611 N N . PHE A 1 77 ? -8.203 13.211 2.17 1 96.31 77 PHE A N 1
ATOM 612 C CA . PHE A 1 77 ? -7.746 13.359 3.547 1 96.31 77 PHE A CA 1
ATOM 613 C C . PHE A 1 77 ? -7.105 14.727 3.758 1 96.31 77 PHE A C 1
ATOM 615 O O . PHE A 1 77 ? -7.531 15.492 4.625 1 96.31 77 PHE A O 1
ATOM 622 N N . PRO A 1 78 ? -6.137 15.008 2.969 1 94.62 78 PRO A N 1
ATOM 623 C CA . PRO A 1 78 ? -5.523 16.312 3.189 1 94.62 78 PRO A CA 1
ATOM 624 C C . PRO A 1 78 ? -6.484 17.469 2.918 1 94.62 78 PRO A C 1
ATOM 626 O O . PRO A 1 78 ? -6.371 18.531 3.541 1 94.62 78 PRO A O 1
ATOM 629 N N . LEU A 1 79 ? -7.395 17.328 2.049 1 95.12 79 LEU A N 1
ATOM 630 C CA . LEU A 1 79 ? -8.352 18.391 1.75 1 95.12 79 LEU A CA 1
ATOM 631 C C . LEU A 1 79 ? -9.328 18.578 2.904 1 95.12 79 LEU A C 1
ATOM 633 O O . LEU A 1 79 ? -9.734 19.703 3.195 1 95.12 79 LEU A O 1
ATOM 637 N N . LEU A 1 80 ? -9.711 17.547 3.584 1 96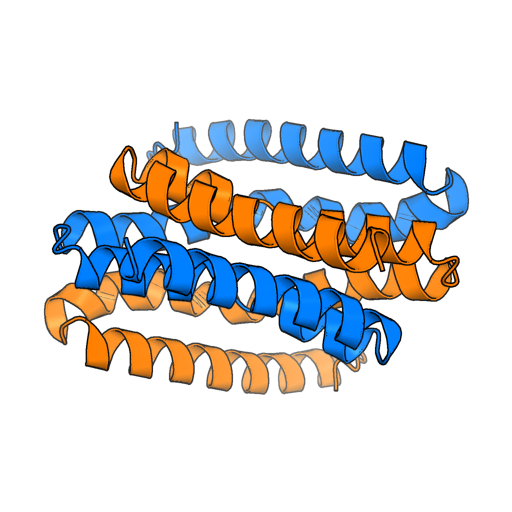.81 80 LEU A N 1
ATOM 638 C CA . LEU A 1 80 ? -10.742 17.594 4.613 1 96.81 80 LEU A CA 1
ATOM 639 C C . LEU A 1 80 ? -10.133 17.875 5.984 1 96.81 80 LEU A C 1
ATOM 641 O O . LEU A 1 80 ? -10.812 18.391 6.871 1 96.81 80 LEU A O 1
ATOM 645 N N . LEU A 1 81 ? -8.867 17.531 6.18 1 96.94 81 LEU A N 1
ATOM 646 C CA . LEU A 1 81 ? -8.211 17.578 7.48 1 96.94 81 LEU A CA 1
ATOM 647 C C . LEU A 1 81 ? -8.281 18.984 8.078 1 96.94 81 LEU A C 1
ATOM 649 O O . LEU A 1 81 ? -8.711 19.156 9.219 1 96.94 81 LEU A O 1
ATOM 653 N N . PRO A 1 82 ? -7.988 19.969 7.289 1 94.38 82 PRO A N 1
ATOM 654 C CA . PRO A 1 82 ? -8.023 21.312 7.867 1 94.38 82 PRO A CA 1
ATOM 655 C C . PRO A 1 82 ? -9.438 21.781 8.172 1 94.38 82 PRO A C 1
ATOM 657 O O . PRO A 1 82 ? -9.633 22.688 8.992 1 94.38 82 PRO A O 1
ATOM 660 N N . LYS A 1 83 ? -10.383 21.141 7.598 1 95.94 83 LYS A N 1
ATOM 661 C CA . LYS A 1 83 ? -11.758 21.609 7.727 1 95.94 83 LYS A CA 1
ATOM 662 C C . LYS A 1 83 ? -12.492 20.859 8.836 1 95.94 83 LYS A C 1
ATOM 664 O O . LYS A 1 83 ? -13.281 21.453 9.578 1 95.94 83 LYS A O 1
ATOM 669 N N . LEU A 1 84 ? -12.258 19.625 8.992 1 96.44 84 LEU A N 1
ATOM 670 C CA . LEU A 1 84 ? -13.086 18.781 9.844 1 96.44 84 LEU A CA 1
ATOM 671 C C . LEU A 1 84 ? -12.312 18.312 11.062 1 96.44 84 LEU A C 1
ATOM 673 O O . LEU A 1 84 ? -12.898 17.844 12.039 1 96.44 84 LEU A O 1
ATOM 677 N N . GLY A 1 85 ? -11 18.453 11.008 1 96.19 85 GLY A N 1
ATOM 678 C CA . GLY A 1 85 ? -10.195 17.844 12.055 1 96.19 85 GLY A CA 1
ATOM 679 C C . GLY A 1 85 ? -9.828 16.406 11.758 1 96.19 85 GLY A C 1
ATOM 680 O O . GLY A 1 85 ? -10.234 15.852 10.727 1 96.19 85 GLY A O 1
ATOM 681 N N . PHE A 1 86 ? -9.078 15.734 12.641 1 97.06 86 PHE A N 1
ATOM 682 C CA . PHE A 1 86 ? -8.445 14.453 12.352 1 97.06 86 PHE A CA 1
ATOM 683 C C . PHE A 1 86 ? -9.477 13.328 12.344 1 97.06 86 PHE A C 1
ATOM 685 O O . PHE A 1 86 ? -9.625 12.625 11.344 1 97.06 86 PHE A O 1
ATOM 692 N N . TRP A 1 87 ? -10.219 13.133 13.438 1 96.44 87 TRP A N 1
ATOM 693 C CA . TRP A 1 87 ? -11.055 11.945 13.602 1 96.44 87 TRP A CA 1
ATOM 694 C C . TRP A 1 87 ? -12.203 11.961 12.594 1 96.44 87 TRP A C 1
ATOM 696 O O . TRP A 1 87 ? -12.43 10.969 11.891 1 96.44 87 TRP A O 1
ATOM 706 N N . PRO A 1 88 ? -12.82 13.031 12.406 1 97.31 88 PRO A N 1
ATOM 707 C CA . PRO A 1 88 ? -13.844 13.039 11.359 1 97.31 88 PRO A CA 1
ATOM 708 C C . PRO A 1 88 ? -13.258 12.836 9.961 1 97.31 88 PRO A C 1
ATOM 710 O O . PRO A 1 88 ? -13.883 12.188 9.117 1 97.31 88 PRO A O 1
ATOM 713 N N . THR A 1 89 ? -12.125 13.43 9.695 1 97.38 89 THR A N 1
ATOM 714 C CA . THR A 1 89 ? -11.461 13.258 8.406 1 97.38 89 THR A CA 1
ATOM 715 C C . THR A 1 89 ? -11.109 11.789 8.172 1 97.38 89 THR A C 1
ATOM 717 O O . THR A 1 89 ? -11.328 11.266 7.078 1 97.38 89 THR A O 1
ATOM 720 N N . LEU A 1 90 ? -10.609 11.188 9.219 1 95.94 90 LEU A N 1
ATOM 721 C CA . LEU A 1 90 ? -10.266 9.781 9.094 1 95.94 90 LEU A CA 1
ATOM 722 C C . LEU A 1 90 ? -11.5 8.938 8.797 1 95.94 90 LEU A C 1
ATOM 724 O O . LEU A 1 90 ? -11.477 8.086 7.91 1 95.94 90 LEU A O 1
ATOM 728 N N . ILE A 1 91 ? -12.547 9.148 9.5 1 95.69 91 ILE A N 1
ATOM 729 C CA . ILE A 1 91 ? -13.789 8.414 9.312 1 95.69 91 ILE A CA 1
ATOM 730 C C . ILE A 1 91 ? -14.328 8.664 7.902 1 95.69 91 ILE A C 1
ATOM 732 O O . ILE A 1 91 ? -14.742 7.734 7.211 1 95.69 91 ILE A O 1
ATOM 736 N N . SER A 1 92 ? -14.305 9.883 7.492 1 95.81 92 SER A N 1
ATOM 737 C CA . SER A 1 92 ? -14.742 10.227 6.145 1 95.81 92 SER A CA 1
ATOM 738 C C . SER A 1 92 ? -13.891 9.531 5.086 1 95.81 92 SER A C 1
ATOM 740 O O . SER A 1 92 ? -14.414 9.055 4.078 1 95.81 92 SER A O 1
ATOM 742 N N . SER A 1 93 ? -12.578 9.5 5.312 1 94.44 93 SER A N 1
ATOM 743 C CA . SER A 1 93 ? -11.672 8.836 4.379 1 94.44 93 SER A CA 1
ATOM 744 C C . SER A 1 93 ? -11.969 7.348 4.273 1 94.44 93 SER A C 1
ATOM 746 O O . SER A 1 93 ? -11.891 6.766 3.191 1 94.44 93 SER A O 1
ATOM 748 N N . ILE A 1 94 ? -12.328 6.742 5.352 1 92.31 94 ILE A N 1
ATOM 749 C CA . ILE A 1 94 ? -12.695 5.332 5.371 1 92.31 94 ILE A CA 1
ATOM 750 C C . ILE A 1 94 ? -13.984 5.121 4.578 1 92.31 94 ILE A C 1
ATOM 752 O O . ILE A 1 94 ? -14.078 4.188 3.775 1 92.31 94 ILE A O 1
ATOM 756 N N . LEU A 1 95 ? -14.852 6.016 4.789 1 94.44 95 LEU A N 1
ATOM 757 C CA . LEU A 1 95 ? -16.125 5.934 4.07 1 94.44 95 LEU A CA 1
ATOM 758 C C . LEU A 1 95 ? -15.906 6.148 2.574 1 94.44 95 LEU A C 1
ATOM 760 O O . LEU A 1 95 ? -16.531 5.469 1.753 1 94.44 95 LEU A O 1
ATOM 764 N N . ILE A 1 96 ? -15.125 7.055 2.266 1 94.31 96 ILE A N 1
ATOM 765 C CA . ILE A 1 96 ? -14.797 7.32 0.869 1 94.31 96 ILE A CA 1
ATOM 766 C C . ILE A 1 96 ? -14.148 6.086 0.245 1 94.31 96 ILE A C 1
ATOM 768 O O . ILE A 1 96 ? -14.484 5.707 -0.88 1 94.31 96 ILE A O 1
ATOM 772 N N . THR A 1 97 ? -13.203 5.465 0.995 1 92.88 97 THR A N 1
ATOM 773 C CA . THR A 1 97 ? -12.562 4.25 0.507 1 92.88 97 THR A CA 1
ATOM 774 C C . THR A 1 97 ? -13.586 3.143 0.293 1 92.88 97 THR A C 1
ATOM 776 O O . THR A 1 97 ? -13.578 2.475 -0.743 1 92.88 97 THR A O 1
ATOM 779 N N . MET A 1 98 ? -14.492 2.973 1.198 1 92.06 98 MET A N 1
ATOM 780 C CA . MET A 1 98 ? -15.539 1.958 1.079 1 92.06 98 MET A CA 1
ATOM 781 C C . MET A 1 98 ? -16.422 2.227 -0.136 1 92.06 98 MET A C 1
ATOM 783 O O . MET A 1 98 ? -16.734 1.308 -0.892 1 92.06 98 MET A O 1
ATOM 787 N N . ALA A 1 99 ? -16.828 3.449 -0.256 1 94.12 99 ALA A N 1
ATOM 788 C CA . ALA A 1 99 ? -17.641 3.84 -1.403 1 94.12 99 ALA A CA 1
ATOM 789 C C . ALA A 1 99 ? -16.891 3.617 -2.711 1 94.12 99 ALA A C 1
ATOM 791 O O . ALA A 1 99 ? -17.469 3.148 -3.695 1 94.12 99 ALA A O 1
ATOM 792 N N . SER A 1 100 ? -15.609 4.004 -2.693 1 93.19 100 SER A N 1
ATOM 793 C CA . SER A 1 100 ? -14.773 3.811 -3.869 1 93.19 100 SER A CA 1
ATOM 794 C C . SER A 1 100 ? -14.664 2.334 -4.234 1 93.19 100 SER A C 1
ATOM 796 O O . SER A 1 100 ? -14.695 1.979 -5.418 1 93.19 100 SER A O 1
ATOM 798 N N . PHE A 1 101 ? -14.539 1.508 -3.266 1 90.25 101 PHE A N 1
ATOM 799 C CA . PHE A 1 101 ? -14.5 0.071 -3.506 1 90.25 101 PHE A CA 1
ATOM 800 C C . PHE A 1 101 ? -15.805 -0.408 -4.137 1 90.25 101 PHE A C 1
ATOM 802 O O . PHE A 1 101 ? -15.789 -1.167 -5.109 1 90.25 101 PHE A O 1
ATOM 809 N N . GLY A 1 102 ? -16.859 -0.028 -3.551 1 89.38 102 GLY A N 1
ATOM 810 C CA . GLY A 1 102 ? -18.156 -0.378 -4.129 1 89.38 102 GLY A CA 1
ATOM 811 C C . GLY A 1 102 ? -18.312 0.079 -5.566 1 89.38 102 GLY A C 1
ATOM 812 O O . GLY A 1 102 ? -18.688 -0.706 -6.434 1 89.38 102 GLY A O 1
ATOM 813 N N . GLY A 1 103 ? -18.062 1.356 -5.793 1 90.81 103 GLY A N 1
ATOM 814 C CA . GLY A 1 103 ? -18.125 1.878 -7.148 1 90.81 103 GLY A CA 1
ATOM 815 C C . GLY A 1 103 ? -17.203 1.155 -8.117 1 90.81 103 GLY A C 1
ATOM 816 O O . GLY A 1 103 ? -17.594 0.848 -9.242 1 90.81 103 GLY A O 1
ATOM 817 N N . PHE A 1 104 ? -16 0.926 -7.648 1 89.81 104 PHE A N 1
ATOM 818 C CA . PHE A 1 104 ? -15 0.257 -8.469 1 89.81 104 PHE A CA 1
ATOM 819 C C . PHE A 1 104 ? -15.43 -1.174 -8.781 1 89.81 104 PHE A C 1
ATOM 821 O O . PHE A 1 104 ? -15.25 -1.648 -9.906 1 89.81 104 PHE A O 1
ATOM 828 N N . ALA A 1 105 ? -15.969 -1.889 -7.848 1 84.81 105 ALA A N 1
ATOM 829 C CA . ALA A 1 105 ? -16.438 -3.256 -8.047 1 84.81 105 ALA A CA 1
ATOM 830 C C . ALA A 1 105 ? -17.531 -3.309 -9.109 1 84.81 105 ALA A C 1
ATOM 832 O O . ALA A 1 105 ? -17.547 -4.199 -9.961 1 84.81 105 ALA A O 1
ATOM 833 N N . ILE A 1 106 ? -18.406 -2.342 -9 1 86.62 106 ILE A N 1
ATOM 834 C CA . ILE A 1 106 ? -19.484 -2.275 -9.969 1 86.62 106 ILE A CA 1
ATOM 835 C C . ILE A 1 106 ? -18.922 -2.002 -11.359 1 86.62 106 ILE A C 1
ATOM 837 O O . ILE A 1 106 ? -19.344 -2.615 -12.344 1 86.62 106 ILE A O 1
ATOM 841 N N . LEU A 1 107 ? -17.953 -1.166 -11.375 1 85.88 107 LEU A N 1
ATOM 842 C CA . LEU A 1 107 ? -17.328 -0.797 -12.648 1 85.88 107 LEU A CA 1
ATOM 843 C C . LEU A 1 107 ? -16.594 -1.986 -13.258 1 85.88 107 LEU A C 1
ATOM 845 O O . LEU A 1 107 ? -16.703 -2.236 -14.461 1 85.88 107 LEU A O 1
ATOM 849 N N . LEU A 1 108 ? -15.883 -2.701 -12.5 1 83.62 108 LEU A N 1
ATOM 850 C CA . LEU A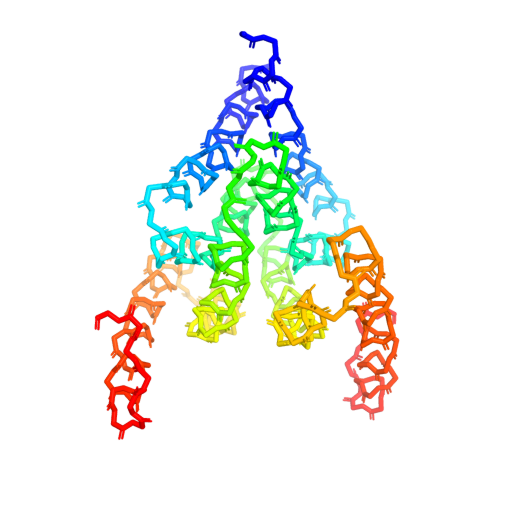 1 108 ? -15.086 -3.816 -12.992 1 83.62 108 LEU A CA 1
ATOM 851 C C . LEU A 1 108 ? -15.977 -4.984 -13.398 1 83.62 108 LEU A C 1
ATOM 853 O O . LEU A 1 108 ? -15.648 -5.73 -14.328 1 83.62 108 LEU A O 1
ATOM 857 N N . ARG A 1 109 ? -17 -5.191 -12.641 1 79.19 109 ARG A N 1
ATOM 858 C CA . ARG A 1 109 ? -17.953 -6.242 -13 1 79.19 109 ARG A CA 1
ATOM 859 C C . ARG A 1 109 ? -18.484 -6.043 -14.422 1 79.19 109 ARG A C 1
ATOM 861 O O . ARG A 1 109 ? -18.703 -7.012 -15.148 1 79.19 109 ARG A O 1
ATOM 868 N N . ARG A 1 110 ? -18.562 -4.906 -14.75 1 80.38 110 ARG A N 1
ATOM 869 C CA . ARG A 1 110 ? -19.047 -4.598 -16.094 1 80.38 110 ARG A CA 1
ATOM 870 C C . ARG A 1 110 ? -18.031 -5.008 -17.141 1 80.38 110 ARG A C 1
ATOM 872 O O . ARG A 1 110 ? -18.391 -5.297 -18.281 1 80.38 110 ARG A O 1
ATOM 879 N N . PHE A 1 111 ? -16.797 -5.039 -16.797 1 77.31 111 PHE A N 1
ATOM 880 C CA . PHE A 1 111 ? -15.758 -5.395 -17.75 1 77.31 111 PHE A CA 1
ATOM 881 C C . PHE A 1 111 ? -15.344 -6.852 -17.578 1 77.31 111 PHE A C 1
ATOM 883 O O . PHE A 1 111 ? -14.312 -7.273 -18.109 1 77.31 111 PHE A O 1
ATOM 890 N N . GLY A 1 112 ? -15.992 -7.523 -16.781 1 71.81 112 GLY A N 1
ATOM 891 C CA . GLY A 1 112 ? -15.773 -8.961 -16.672 1 71.81 112 GLY A CA 1
ATOM 892 C C . GLY A 1 112 ? -14.742 -9.32 -15.625 1 71.81 112 GLY A C 1
ATOM 893 O O . GLY A 1 112 ? -14.305 -10.477 -15.547 1 71.81 112 GLY A O 1
ATOM 894 N N . ILE A 1 113 ? -14.203 -8.359 -15.055 1 67.44 113 ILE A N 1
ATOM 895 C CA . ILE A 1 113 ? -13.25 -8.625 -13.984 1 67.44 113 ILE A CA 1
ATOM 896 C C . ILE A 1 113 ? -13.992 -8.836 -12.664 1 67.44 113 ILE A C 1
ATOM 898 O O . ILE A 1 113 ? -14.734 -7.957 -12.219 1 67.44 113 ILE A O 1
ATOM 902 N N . GLU A 1 114 ? -13.906 -10.023 -12.195 1 65.88 114 GLU A N 1
ATOM 903 C CA . GLU A 1 114 ? -14.641 -10.312 -10.961 1 65.88 114 GLU A CA 1
ATOM 904 C C . GLU A 1 114 ? -13.734 -10.188 -9.742 1 65.88 114 GLU A C 1
ATOM 906 O O . GLU A 1 114 ? -12.875 -11.039 -9.508 1 65.88 114 GLU A O 1
ATOM 911 N N . LEU A 1 115 ? -13.664 -9.109 -9.195 1 59.44 115 LEU A N 1
ATOM 912 C CA . LEU A 1 115 ? -12.891 -8.898 -7.977 1 59.44 115 LEU A CA 1
ATOM 913 C C . LEU A 1 115 ? -13.594 -9.531 -6.773 1 59.44 115 LEU A C 1
ATOM 915 O O . LEU A 1 115 ? -12.938 -9.93 -5.809 1 59.44 115 LEU A O 1
ATOM 919 N N . LEU A 1 116 ? -14.977 -9.375 -6.781 1 56.12 116 LEU A N 1
ATOM 920 C CA . LEU A 1 116 ? -15.844 -10.016 -5.801 1 56.12 116 LEU A CA 1
ATOM 921 C C . 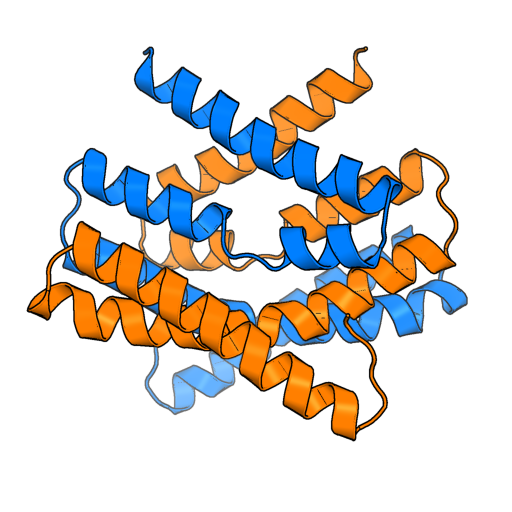LEU A 1 116 ? -16.797 -11 -6.477 1 56.12 116 LEU A C 1
ATOM 923 O O . LEU A 1 116 ? -17.141 -10.828 -7.645 1 56.12 116 LEU A O 1
ATOM 927 N N . MET B 1 1 ? 7.445 3.115 26.641 1 59.62 1 MET B N 1
ATOM 928 C CA . MET B 1 1 ? 7.891 1.819 26.141 1 59.62 1 MET B CA 1
ATOM 929 C C . MET B 1 1 ? 6.707 0.999 25.641 1 59.62 1 MET B C 1
ATOM 931 O O . MET B 1 1 ? 6.785 0.385 24.578 1 59.62 1 MET B O 1
ATOM 935 N N . ALA B 1 2 ? 5.668 1.165 26.312 1 63.16 2 ALA B N 1
ATOM 936 C CA . ALA B 1 2 ? 4.488 0.368 25.984 1 63.16 2 ALA B CA 1
ATOM 937 C C . ALA B 1 2 ? 3.9 0.802 24.641 1 63.16 2 ALA B C 1
ATOM 939 O O . ALA B 1 2 ? 3.461 -0.035 23.844 1 63.16 2 ALA B O 1
ATOM 940 N N . TRP B 1 3 ? 4.031 2.066 24.391 1 66.44 3 TRP B N 1
ATOM 941 C CA . TRP B 1 3 ? 3.467 2.611 23.156 1 66.44 3 TRP B CA 1
ATOM 942 C C . TRP B 1 3 ? 4.211 2.084 21.938 1 66.44 3 TRP B C 1
ATOM 944 O O . TRP B 1 3 ? 3.592 1.725 20.938 1 66.44 3 TRP B O 1
ATOM 954 N N . ILE B 1 4 ? 5.512 1.869 22.062 1 66.06 4 ILE B N 1
ATOM 955 C CA . ILE B 1 4 ? 6.336 1.36 20.969 1 66.06 4 ILE B CA 1
ATOM 956 C C . ILE B 1 4 ? 6.02 -0.115 20.734 1 66.06 4 ILE B C 1
ATOM 958 O O . ILE B 1 4 ? 5.945 -0.563 19.578 1 66.06 4 ILE B O 1
ATOM 962 N N . ILE B 1 5 ? 5.816 -0.774 21.812 1 68.5 5 ILE B N 1
ATOM 963 C CA . ILE B 1 5 ? 5.516 -2.197 21.719 1 68.5 5 ILE B CA 1
ATOM 964 C C . ILE B 1 5 ? 4.16 -2.391 21.047 1 68.5 5 ILE B C 1
ATOM 966 O O . ILE B 1 5 ? 4 -3.275 20.203 1 68.5 5 ILE B O 1
ATOM 970 N N . THR B 1 6 ? 3.154 -1.596 21.406 1 70.19 6 THR B N 1
ATOM 971 C CA . THR B 1 6 ? 1.828 -1.691 20.797 1 70.19 6 THR B CA 1
ATOM 972 C C . THR B 1 6 ? 1.883 -1.374 19.312 1 70.19 6 THR B C 1
ATOM 974 O O . THR B 1 6 ? 1.238 -2.047 18.5 1 70.19 6 THR B O 1
ATOM 977 N N . LYS B 1 7 ? 2.686 -0.398 19.016 1 71.06 7 LYS B N 1
ATOM 978 C CA . LYS B 1 7 ? 2.867 -0.036 17.609 1 71.06 7 LYS B CA 1
ATOM 979 C C . LYS B 1 7 ? 3.418 -1.21 16.812 1 71.06 7 LYS B C 1
ATOM 981 O O . LYS B 1 7 ? 2.902 -1.531 15.734 1 71.06 7 LYS B O 1
ATOM 986 N N . TYR B 1 8 ? 4.375 -1.885 17.484 1 67.56 8 TYR B N 1
ATOM 987 C CA . TYR B 1 8 ? 5.023 -3.014 16.828 1 67.56 8 TYR B CA 1
ATOM 988 C C . TYR B 1 8 ? 4.059 -4.18 16.656 1 67.56 8 TYR B C 1
ATOM 990 O O . TYR B 1 8 ? 3.977 -4.777 15.578 1 67.56 8 TYR B O 1
ATOM 998 N N . LEU B 1 9 ? 3.389 -4.461 17.672 1 69.88 9 LEU B N 1
ATOM 999 C CA . LEU B 1 9 ? 2.506 -5.621 17.672 1 69.88 9 LEU B CA 1
ATOM 1000 C C . LEU B 1 9 ? 1.356 -5.434 16.688 1 69.88 9 LEU B C 1
ATOM 1002 O O . LEU B 1 9 ? 0.998 -6.363 15.969 1 69.88 9 LEU B O 1
ATOM 1006 N N . LEU B 1 10 ? 0.843 -4.258 16.609 1 71.31 10 LEU B N 1
ATOM 1007 C CA . LEU B 1 10 ? -0.288 -3.979 15.734 1 71.31 10 LEU B CA 1
ATOM 1008 C C . LEU B 1 10 ? 0.143 -4.004 14.273 1 71.31 10 LEU B C 1
ATOM 1010 O O . LEU B 1 10 ? -0.548 -4.574 13.422 1 71.31 10 LEU B O 1
ATOM 1014 N N . THR B 1 11 ? 1.269 -3.479 14.07 1 64.38 11 THR B N 1
ATOM 1015 C CA . THR B 1 11 ? 1.769 -3.391 12.703 1 64.38 11 THR B CA 1
ATOM 1016 C C . THR B 1 11 ? 2.174 -4.77 12.188 1 64.38 11 THR B C 1
ATOM 1018 O O . THR B 1 11 ? 1.851 -5.133 11.055 1 64.38 11 THR B O 1
ATOM 1021 N N . ALA B 1 12 ? 2.883 -5.461 13.055 1 68.94 12 ALA B N 1
ATOM 1022 C CA . ALA B 1 12 ? 3.254 -6.828 12.695 1 68.94 12 ALA B CA 1
ATOM 1023 C C . ALA B 1 12 ? 2.016 -7.691 12.469 1 68.94 12 ALA B C 1
ATOM 1025 O O . ALA B 1 12 ? 1.979 -8.508 11.547 1 68.94 12 ALA B O 1
ATOM 1026 N N . GLY B 1 13 ? 1.078 -7.504 13.281 1 74.38 13 GLY B N 1
ATOM 1027 C CA . GLY B 1 13 ? -0.157 -8.266 13.188 1 74.38 13 GLY B CA 1
ATOM 1028 C C . GLY B 1 13 ? -0.865 -8.094 11.859 1 74.38 13 GLY B C 1
ATOM 1029 O O . GLY B 1 13 ? -1.392 -9.062 11.297 1 74.38 13 GLY B O 1
ATOM 1030 N N . ILE B 1 14 ? -0.721 -6.926 11.281 1 71.44 14 ILE B N 1
ATOM 1031 C CA . ILE B 1 14 ? -1.422 -6.633 10.039 1 71.44 14 ILE B CA 1
ATOM 1032 C C . ILE B 1 14 ? -0.749 -7.375 8.883 1 71.44 14 ILE B C 1
ATOM 1034 O O . ILE B 1 14 ? -1.425 -7.969 8.039 1 71.44 14 ILE B O 1
ATOM 1038 N N . VAL B 1 15 ? 0.54 -7.406 8.875 1 66.94 15 VAL B N 1
ATOM 1039 C CA . VAL B 1 15 ? 1.255 -8.055 7.781 1 66.94 15 VAL B CA 1
ATOM 1040 C C . VAL B 1 15 ? 1.031 -9.562 7.84 1 66.94 15 VAL B C 1
ATOM 1042 O O . VAL B 1 15 ? 0.82 -10.211 6.809 1 66.94 15 VAL B O 1
ATOM 1045 N N . ILE B 1 16 ? 1.072 -10.062 9.062 1 73.38 16 ILE B N 1
ATOM 1046 C CA . ILE B 1 16 ? 0.825 -11.484 9.234 1 73.38 16 ILE B CA 1
ATOM 1047 C C . ILE B 1 16 ? -0.595 -11.82 8.789 1 73.38 16 ILE B C 1
ATOM 1049 O O . ILE B 1 16 ? -0.827 -12.859 8.164 1 73.38 16 ILE B O 1
ATOM 1053 N N . LEU B 1 17 ? -1.421 -10.961 9.109 1 77.12 17 LEU B N 1
ATOM 1054 C CA . LEU B 1 17 ? -2.812 -11.156 8.719 1 77.12 17 LEU B CA 1
ATOM 1055 C C . LEU B 1 17 ? -2.949 -11.203 7.203 1 77.12 17 LEU B C 1
ATOM 1057 O O . LEU B 1 17 ? -3.666 -12.055 6.668 1 77.12 17 LEU B O 1
ATOM 1061 N N . VAL B 1 18 ? -2.199 -10.383 6.473 1 77.88 18 VAL B N 1
ATOM 1062 C CA . VAL B 1 18 ? -2.271 -10.344 5.02 1 77.88 18 VAL B CA 1
ATOM 1063 C C . VAL B 1 18 ? -1.763 -11.656 4.434 1 77.88 18 VAL B C 1
ATOM 1065 O O . VAL B 1 18 ? -2.395 -12.234 3.549 1 77.88 18 VAL B O 1
ATOM 1068 N N . SER B 1 19 ? -0.613 -12.141 4.953 1 79.19 19 SER B N 1
ATOM 1069 C CA . SER B 1 19 ? -0.05 -13.375 4.422 1 79.19 19 SER B CA 1
ATOM 1070 C C . SER B 1 19 ? -0.955 -14.562 4.715 1 79.19 19 SER B C 1
ATOM 1072 O O . SER B 1 19 ? -1.12 -15.445 3.869 1 79.19 19 SER B O 1
ATOM 1074 N N . GLU B 1 20 ? -1.527 -14.594 5.891 1 81.56 20 GLU B N 1
ATOM 1075 C CA . GLU B 1 20 ? -2.426 -15.688 6.25 1 81.56 20 GLU B CA 1
ATOM 1076 C C . GLU B 1 20 ? -3.705 -15.648 5.418 1 81.56 20 GLU B C 1
ATOM 1078 O O . GLU B 1 20 ? -4.215 -16.688 5 1 81.56 20 GLU B O 1
ATOM 1083 N N . LEU B 1 21 ? -4.16 -14.516 5.215 1 84.25 21 LEU B N 1
ATOM 1084 C CA . LEU B 1 21 ? -5.367 -14.383 4.41 1 84.25 21 LEU B CA 1
ATOM 1085 C C . LEU B 1 21 ? -5.082 -14.711 2.947 1 84.25 21 LEU B C 1
ATOM 1087 O O . LEU B 1 21 ? -5.938 -15.266 2.256 1 84.25 21 LEU B O 1
ATOM 1091 N N . ALA B 1 22 ? -3.891 -14.375 2.51 1 82.31 22 ALA B N 1
ATOM 1092 C CA . ALA B 1 22 ? -3.5 -14.672 1.132 1 82.31 22 ALA B CA 1
ATOM 1093 C C . ALA B 1 22 ? -3.381 -16.172 0.903 1 82.31 22 ALA B C 1
ATOM 1095 O O . ALA B 1 22 ? -3.627 -16.656 -0.202 1 82.31 22 ALA B O 1
ATOM 1096 N N . LYS B 1 23 ? -2.988 -16.875 1.967 1 87 23 LYS B N 1
ATOM 1097 C CA . LYS B 1 23 ? -2.926 -18.328 1.881 1 87 23 LYS B CA 1
ATOM 1098 C C . LYS B 1 23 ? -4.32 -18.938 1.735 1 87 23 LYS B C 1
ATOM 1100 O O . LYS B 1 23 ? -4.5 -19.938 1.044 1 87 23 LYS B O 1
ATOM 1105 N N . ARG B 1 24 ? -5.25 -18.219 2.383 1 85.81 24 ARG B N 1
ATOM 1106 C CA . ARG B 1 24 ? -6.617 -18.734 2.373 1 85.81 24 ARG B CA 1
ATOM 1107 C C . ARG B 1 24 ? -7.332 -18.375 1.078 1 85.81 24 ARG B C 1
ATOM 1109 O O . ARG B 1 24 ? -8.047 -19.188 0.502 1 85.81 24 ARG B O 1
ATOM 1116 N N . SER B 1 25 ? -7.199 -17.047 0.689 1 87.44 25 SER B N 1
ATOM 1117 C CA . SER B 1 25 ? -7.852 -16.562 -0.52 1 87.44 25 SER B CA 1
ATOM 1118 C C . SER B 1 25 ? -7.012 -15.484 -1.207 1 87.44 25 SER B C 1
ATOM 1120 O O . SER B 1 25 ? -6.57 -14.531 -0.566 1 87.44 25 SER B O 1
ATOM 1122 N N . ASP B 1 26 ? -6.773 -15.75 -2.43 1 83.81 26 ASP B N 1
ATOM 1123 C CA . ASP B 1 26 ? -6.008 -14.773 -3.197 1 83.81 26 ASP B CA 1
ATOM 1124 C C . ASP B 1 26 ? -6.715 -13.422 -3.225 1 83.81 26 ASP B C 1
ATOM 1126 O O . ASP B 1 26 ? -6.082 -12.375 -3.059 1 83.81 26 ASP B O 1
ATOM 1130 N N . LYS B 1 27 ? -7.992 -13.484 -3.357 1 85.06 27 LYS B N 1
ATOM 1131 C CA . LYS B 1 27 ? -8.781 -12.258 -3.391 1 85.06 27 LYS B CA 1
ATOM 1132 C C . LYS B 1 27 ? -8.727 -11.523 -2.051 1 85.06 27 LYS B C 1
ATOM 1134 O O . LYS B 1 27 ? -8.516 -10.312 -2.004 1 85.06 27 LYS B O 1
ATOM 1139 N N . LEU B 1 28 ? -8.875 -12.25 -1.001 1 82.25 28 LEU B N 1
ATOM 1140 C CA . LEU B 1 28 ? -8.844 -11.664 0.334 1 82.25 28 LEU B CA 1
ATOM 1141 C C . LEU B 1 28 ? -7.457 -11.117 0.656 1 82.25 28 LEU B C 1
ATOM 1143 O O . LEU B 1 28 ? -7.332 -10.039 1.249 1 82.25 28 LEU B O 1
ATOM 1147 N N . GLY B 1 29 ? -6.469 -11.836 0.219 1 81.19 29 GLY B N 1
ATOM 1148 C CA . GLY B 1 29 ? -5.109 -11.367 0.421 1 81.19 29 GLY B CA 1
ATOM 1149 C C . GLY B 1 29 ? -4.805 -10.078 -0.326 1 81.19 29 GLY B C 1
ATOM 1150 O O . GLY B 1 29 ? -4.254 -9.141 0.247 1 81.19 29 GLY B O 1
ATOM 1151 N N . GLY B 1 30 ? -5.133 -10.086 -1.545 1 83.81 30 GLY B N 1
ATOM 1152 C CA . GLY B 1 30 ? -4.953 -8.883 -2.34 1 83.81 30 GLY B CA 1
ATOM 1153 C C . GLY B 1 30 ? -5.68 -7.68 -1.771 1 83.81 30 GLY B C 1
ATOM 1154 O O . GLY B 1 30 ? -5.137 -6.57 -1.759 1 83.81 30 GLY B O 1
ATOM 1155 N N . LEU B 1 31 ? -6.91 -7.922 -1.312 1 82 31 LEU B N 1
ATOM 1156 C CA . LEU B 1 31 ? -7.723 -6.852 -0.739 1 82 31 LEU B CA 1
ATOM 1157 C C . LEU B 1 31 ? -7.039 -6.25 0.486 1 82 31 LEU B C 1
ATOM 1159 O O . LEU B 1 31 ? -6.906 -5.031 0.588 1 82 31 LEU B O 1
ATOM 1163 N N . VAL B 1 32 ? -6.621 -7.086 1.352 1 81.81 32 VAL B N 1
ATOM 1164 C CA . VAL B 1 32 ? -6.008 -6.613 2.588 1 81.81 32 VAL B CA 1
ATOM 1165 C C . VAL B 1 32 ? -4.676 -5.938 2.275 1 81.81 32 VAL B C 1
ATOM 1167 O O . VAL B 1 32 ? -4.328 -4.926 2.891 1 81.81 32 VAL B O 1
ATOM 1170 N N . ALA B 1 33 ? -3.959 -6.434 1.344 1 80.44 33 ALA B N 1
ATOM 1171 C CA . ALA B 1 33 ? -2.672 -5.867 0.948 1 80.44 33 ALA B CA 1
ATOM 1172 C C . ALA B 1 33 ? -2.848 -4.484 0.325 1 80.44 33 ALA B C 1
ATOM 1174 O O . ALA B 1 33 ? -1.974 -3.623 0.452 1 80.44 33 ALA B O 1
ATOM 1175 N N . ALA B 1 34 ? -3.939 -4.336 -0.257 1 82.31 34 ALA B N 1
ATOM 1176 C CA . ALA B 1 34 ? -4.188 -3.09 -0.975 1 82.31 34 ALA B CA 1
ATOM 1177 C C . ALA B 1 34 ? -4.684 -2.002 -0.029 1 82.31 34 ALA B C 1
ATOM 1179 O O . ALA B 1 34 ? -4.602 -0.812 -0.344 1 82.31 34 ALA B O 1
ATOM 1180 N N . LEU B 1 35 ? -5.316 -2.416 1.067 1 79.75 35 LEU B N 1
ATOM 1181 C CA . LEU B 1 35 ? -5.801 -1.426 2.021 1 79.75 35 LEU B CA 1
ATOM 1182 C C . LEU B 1 35 ? -4.652 -0.575 2.553 1 79.75 35 LEU B C 1
ATOM 1184 O O . LEU B 1 35 ? -3.562 -1.089 2.814 1 79.75 35 LEU B O 1
ATOM 1188 N N . PRO B 1 36 ? -4.871 0.674 2.656 1 82.81 36 PRO B N 1
ATOM 1189 C CA . PRO B 1 36 ? -3.807 1.539 3.176 1 82.81 36 PRO B CA 1
ATOM 1190 C C . PRO B 1 36 ? -3.668 1.456 4.695 1 82.81 36 PRO B C 1
ATOM 1192 O O . PRO B 1 36 ? -3.588 2.486 5.367 1 82.81 36 PRO B O 1
ATOM 1195 N N . LEU B 1 37 ? -3.578 0.283 5.195 1 79.62 37 LEU B N 1
ATOM 1196 C CA . LEU B 1 37 ? -3.57 0.054 6.633 1 79.62 37 LEU B CA 1
ATOM 1197 C C . LEU B 1 37 ? -2.322 0.654 7.273 1 79.62 37 LEU B C 1
ATOM 1199 O O . LEU B 1 37 ? -2.404 1.287 8.328 1 79.62 37 LEU B O 1
ATOM 1203 N N . VAL B 1 38 ? -1.173 0.454 6.578 1 79.81 38 VAL B N 1
ATOM 1204 C CA . VAL B 1 38 ? 0.08 0.997 7.094 1 79.81 38 VAL B CA 1
ATOM 1205 C C . VAL B 1 38 ? -0.001 2.521 7.148 1 79.81 38 VAL B C 1
ATOM 1207 O O . VAL B 1 38 ? 0.416 3.135 8.133 1 79.81 38 VAL B O 1
ATOM 1210 N N . THR B 1 39 ? -0.581 3.066 6.121 1 84.88 39 THR B N 1
ATOM 1211 C CA . THR B 1 39 ? -0.716 4.516 6.066 1 84.88 39 THR B CA 1
ATOM 1212 C C . THR B 1 39 ? -1.684 5.012 7.137 1 84.88 39 THR B C 1
ATOM 1214 O O . THR B 1 39 ? -1.396 5.98 7.84 1 84.88 39 THR B O 1
ATOM 1217 N N . VAL B 1 40 ? -2.812 4.34 7.285 1 87.25 40 VAL B N 1
ATOM 1218 C CA . VAL B 1 40 ? -3.807 4.738 8.273 1 87.25 40 VAL B CA 1
ATOM 1219 C C . VAL B 1 40 ? -3.191 4.68 9.672 1 87.25 40 VAL B C 1
ATOM 1221 O O . VAL B 1 40 ? -3.355 5.605 10.469 1 87.25 40 VAL B O 1
ATOM 1224 N N . LEU B 1 41 ? -2.482 3.656 9.977 1 84.12 41 LEU B N 1
ATOM 1225 C CA . LEU B 1 41 ? -1.825 3.523 11.273 1 84.12 41 LEU B CA 1
ATOM 1226 C C . LEU B 1 41 ? -0.792 4.625 11.477 1 84.12 41 LEU B C 1
ATOM 1228 O O . LEU B 1 41 ? -0.67 5.176 12.578 1 84.12 41 LEU B O 1
ATOM 1232 N N . THR B 1 42 ? -0.002 4.879 10.438 1 86.81 42 THR B N 1
ATOM 1233 C CA . THR B 1 42 ? 0.996 5.941 10.5 1 86.81 42 THR B CA 1
ATOM 1234 C C . THR B 1 42 ? 0.336 7.285 10.789 1 86.81 42 THR B C 1
ATOM 1236 O O . THR B 1 42 ? 0.823 8.055 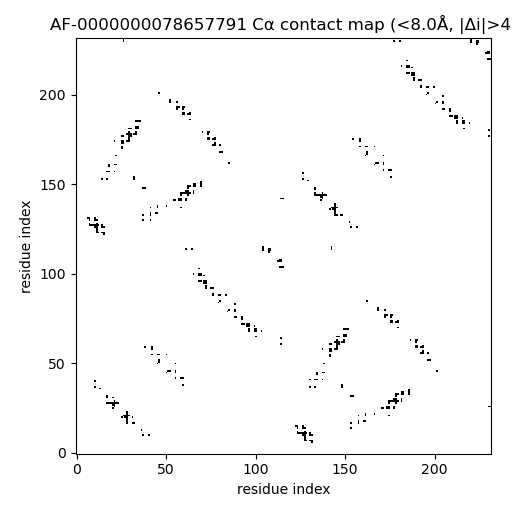11.625 1 86.81 42 THR B O 1
ATOM 1239 N N . LEU B 1 43 ? -0.801 7.52 10.141 1 90.94 43 LEU B N 1
ATOM 1240 C CA . LEU B 1 43 ? -1.522 8.773 10.359 1 90.94 43 LEU B CA 1
ATOM 1241 C C . LEU B 1 43 ? -2.008 8.867 11.805 1 90.94 43 LEU B C 1
ATOM 1243 O O . LEU B 1 43 ? -1.901 9.922 12.43 1 90.94 43 LEU B O 1
ATOM 1247 N N . VAL B 1 44 ? -2.535 7.828 12.289 1 89.5 44 VAL B N 1
ATOM 1248 C CA . VAL B 1 44 ? -3.016 7.789 13.664 1 89.5 44 VAL B CA 1
ATOM 1249 C C . VAL B 1 44 ? -1.854 8.023 14.625 1 89.5 44 VAL B C 1
ATOM 1251 O O . VAL B 1 44 ? -1.969 8.812 15.57 1 89.5 44 VAL B O 1
ATOM 1254 N N . TRP B 1 45 ? -0.764 7.379 14.375 1 85.94 45 TRP B N 1
ATOM 1255 C CA . TRP B 1 45 ? 0.405 7.539 15.234 1 85.94 45 TRP B CA 1
ATOM 1256 C C . TRP B 1 45 ? 0.918 8.977 15.188 1 85.94 45 TRP B C 1
ATOM 1258 O O . TRP B 1 45 ? 1.304 9.531 16.219 1 85.94 45 TRP B O 1
ATOM 1268 N N . LEU B 1 46 ? 0.999 9.555 14.062 1 90 46 LEU B N 1
ATOM 1269 C CA . LEU B 1 46 ? 1.444 10.938 13.938 1 90 46 LEU B CA 1
ATOM 1270 C C . LEU B 1 46 ? 0.547 11.875 14.734 1 90 46 LEU B C 1
ATOM 1272 O O . LEU B 1 46 ? 1.034 12.789 15.398 1 90 46 LEU B O 1
ATOM 1276 N N . TYR B 1 47 ? -0.715 11.594 14.609 1 92.75 47 TYR B N 1
ATOM 1277 C CA . TYR B 1 47 ? -1.68 12.406 15.336 1 92.75 47 TYR B CA 1
ATOM 1278 C C . TYR B 1 47 ? -1.497 12.25 16.844 1 92.75 47 TYR B C 1
ATOM 1280 O O . TYR B 1 47 ? -1.457 13.242 17.578 1 92.75 47 TYR B O 1
ATOM 1288 N N . LEU B 1 48 ? -1.36 11.039 17.359 1 89.12 48 LEU B N 1
ATOM 1289 C CA . LEU B 1 48 ? -1.229 10.75 18.781 1 89.12 48 LEU B CA 1
ATOM 1290 C C . LEU B 1 48 ? 0.097 11.273 19.328 1 89.12 48 LEU B C 1
ATOM 1292 O O . LEU B 1 48 ? 0.213 11.562 20.516 1 89.12 48 LEU B O 1
ATOM 1296 N N . GLU B 1 49 ? 1.042 11.336 18.5 1 90.19 49 GLU B N 1
ATOM 1297 C CA . GLU B 1 49 ? 2.352 11.836 18.906 1 90.19 49 GLU B CA 1
ATOM 1298 C C . GLU B 1 49 ? 2.447 13.352 18.734 1 90.19 49 GLU B C 1
ATOM 1300 O O . GLU B 1 49 ? 3.543 13.914 18.75 1 90.19 49 GLU B O 1
ATOM 1305 N N . ASN B 1 50 ? 1.326 14.023 18.344 1 92.75 50 ASN B N 1
ATOM 1306 C CA . ASN B 1 50 ? 1.156 15.477 18.344 1 92.75 50 ASN B CA 1
ATOM 1307 C C . ASN B 1 50 ? 1.973 16.141 17.234 1 92.75 50 ASN B C 1
ATOM 1309 O O . ASN B 1 50 ? 2.594 17.172 17.453 1 92.75 50 ASN B O 1
ATOM 1313 N N . GLN B 1 51 ? 2.1 15.414 16.188 1 91.12 51 GLN B N 1
ATOM 1314 C CA . GLN B 1 51 ? 2.705 16.047 15.008 1 91.12 51 GLN B CA 1
ATOM 1315 C C . GLN B 1 51 ? 1.776 17.094 14.406 1 91.12 51 GLN B C 1
ATOM 1317 O O . GLN B 1 51 ? 0.569 17.078 14.656 1 91.12 51 GLN B O 1
ATOM 1322 N N . SER B 1 52 ? 2.33 18.016 13.703 1 93.56 52 SER B N 1
ATOM 1323 C CA . SER B 1 52 ? 1.543 19.109 13.125 1 93.56 52 SER B CA 1
ATOM 1324 C C . SER B 1 52 ? 0.555 18.578 12.086 1 93.56 52 SER B C 1
ATOM 1326 O O . SER B 1 52 ? 0.807 17.562 11.445 1 93.56 52 SER B O 1
ATOM 1328 N N . MET B 1 53 ? -0.559 19.25 11.898 1 92.69 53 MET B N 1
ATOM 1329 C CA . MET B 1 53 ? -1.559 18.875 10.898 1 92.69 53 MET B CA 1
ATOM 1330 C C . MET B 1 53 ? -0.965 18.938 9.492 1 92.69 53 MET B C 1
ATOM 1332 O O . MET B 1 53 ? -1.345 18.141 8.625 1 92.69 53 MET B O 1
ATOM 1336 N N . GLU B 1 54 ? -0.069 19.859 9.336 1 92.75 54 GLU B N 1
ATOM 1337 C CA . GLU B 1 54 ? 0.608 19.953 8.047 1 92.75 54 GLU B CA 1
ATOM 1338 C C . GLU B 1 54 ? 1.398 18.688 7.738 1 92.75 54 GLU B C 1
ATOM 1340 O O . GLU B 1 54 ? 1.352 18.172 6.617 1 92.75 54 GLU B O 1
ATOM 1345 N N . LYS B 1 55 ? 2.082 18.188 8.68 1 92.19 55 LYS B N 1
ATOM 1346 C CA . LYS B 1 55 ? 2.857 16.969 8.508 1 92.19 55 LYS B CA 1
ATOM 1347 C C . LYS B 1 55 ? 1.946 15.773 8.234 1 92.19 55 LYS B C 1
ATOM 1349 O O . LYS B 1 55 ? 2.258 14.93 7.387 1 92.19 55 LYS B O 1
ATOM 1354 N N . ILE B 1 56 ? 0.919 15.719 8.977 1 93.75 56 ILE B N 1
ATOM 1355 C CA . ILE B 1 56 ? -0.051 14.641 8.797 1 93.75 56 ILE B CA 1
ATOM 1356 C C . ILE B 1 56 ? -0.657 14.719 7.395 1 93.75 56 ILE B C 1
ATOM 1358 O O . ILE B 1 56 ? -0.72 13.719 6.684 1 93.75 56 ILE B O 1
ATOM 1362 N N . SER B 1 57 ? -1.015 15.906 6.996 1 94.25 57 SER B N 1
ATOM 1363 C CA . SER B 1 57 ? -1.585 16.141 5.672 1 94.25 57 SER B CA 1
ATOM 1364 C C . SER B 1 57 ? -0.59 15.781 4.574 1 94.25 57 SER B C 1
ATOM 1366 O O . SER B 1 57 ? -0.951 15.133 3.592 1 94.25 57 SER B O 1
ATOM 1368 N N . ASN B 1 58 ? 0.612 16.172 4.738 1 92.44 58 ASN B N 1
ATOM 1369 C CA . ASN B 1 58 ? 1.652 15.922 3.744 1 92.44 58 ASN B CA 1
ATOM 1370 C C . ASN B 1 58 ? 1.923 14.43 3.568 1 92.44 58 ASN B C 1
ATOM 1372 O O . ASN B 1 58 ? 2.227 13.977 2.463 1 92.44 58 ASN B O 1
ATOM 1376 N N . HIS B 1 59 ? 1.896 13.75 4.668 1 90 59 HIS B N 1
ATOM 1377 C CA . HIS B 1 59 ? 2.105 12.312 4.582 1 90 59 HIS B CA 1
ATOM 1378 C C . HIS B 1 59 ? 1.119 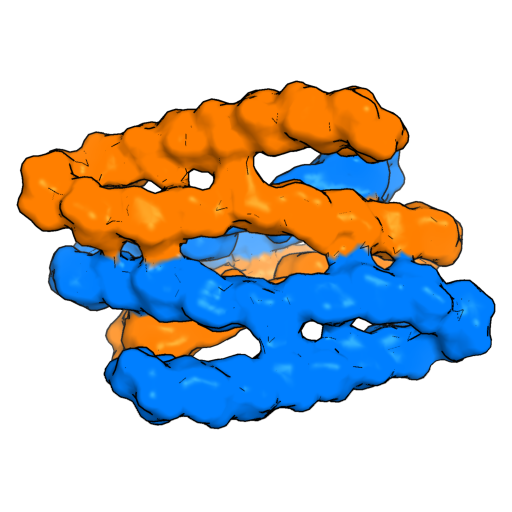11.664 3.613 1 90 59 HIS B C 1
ATOM 1380 O O . HIS B 1 59 ? 1.514 10.875 2.752 1 90 59 HIS B O 1
ATOM 1386 N N . ALA B 1 60 ? -0.148 12 3.742 1 92.19 60 ALA B N 1
ATOM 1387 C CA . ALA B 1 60 ? -1.178 11.453 2.865 1 92.19 60 ALA B CA 1
ATOM 1388 C C . ALA B 1 60 ? -0.972 11.906 1.423 1 92.19 60 ALA B C 1
ATOM 1390 O O . ALA B 1 60 ? -1.063 11.102 0.492 1 92.19 60 ALA B O 1
ATOM 1391 N N . TRP B 1 61 ? -0.6 13.133 1.279 1 91.5 61 TRP B N 1
ATOM 1392 C CA . TRP B 1 61 ? -0.412 13.711 -0.046 1 91.5 61 TRP B CA 1
ATOM 1393 C C . TRP B 1 61 ? 0.736 13.031 -0.782 1 91.5 61 TRP B C 1
ATOM 1395 O O . TRP B 1 61 ? 0.586 12.617 -1.936 1 91.5 61 TRP B O 1
ATOM 1405 N N . TYR B 1 62 ? 1.838 12.875 -0.148 1 89.75 62 TYR B N 1
ATOM 1406 C CA . TYR B 1 62 ? 3.004 12.258 -0.767 1 89.75 62 TYR B CA 1
ATOM 1407 C C . TYR B 1 62 ? 2.756 10.781 -1.041 1 89.75 62 TYR B C 1
ATOM 1409 O O . TYR B 1 62 ? 3.211 10.242 -2.055 1 89.75 62 TYR B O 1
ATOM 1417 N N . THR B 1 63 ? 2.059 10.125 -0.104 1 90.25 63 THR B N 1
ATOM 1418 C CA . THR B 1 63 ? 1.738 8.719 -0.312 1 90.25 63 THR B CA 1
ATOM 1419 C C . THR B 1 63 ? 0.932 8.531 -1.594 1 90.25 63 THR B C 1
ATOM 1421 O O . THR B 1 63 ? 1.162 7.582 -2.344 1 90.25 63 THR B O 1
ATOM 1424 N N . PHE B 1 64 ? 0.036 9.43 -1.853 1 92.94 64 PHE B N 1
ATOM 1425 C CA . PHE B 1 64 ? -0.753 9.352 -3.076 1 92.94 64 PHE B CA 1
ATOM 1426 C C . PHE B 1 64 ? 0.151 9.312 -4.301 1 92.94 64 PHE B C 1
ATOM 1428 O O . PHE B 1 64 ? 0 8.445 -5.164 1 92.94 64 PHE B O 1
ATOM 1435 N N . TRP B 1 65 ? 1.046 10.203 -4.41 1 89.62 65 TRP B N 1
ATOM 1436 C CA . TRP B 1 65 ? 1.906 10.328 -5.582 1 89.62 65 TRP B CA 1
ATOM 1437 C C . TRP B 1 65 ? 2.869 9.148 -5.68 1 89.62 65 TRP B C 1
ATOM 1439 O O . TRP B 1 65 ? 3.156 8.664 -6.777 1 89.62 65 TRP B O 1
ATOM 1449 N N . TYR B 1 66 ? 3.293 8.68 -4.562 1 90 66 TYR B N 1
ATOM 1450 C CA . TYR B 1 66 ? 4.301 7.621 -4.57 1 90 66 TYR B CA 1
ATOM 1451 C C . TYR B 1 66 ? 3.668 6.266 -4.859 1 90 66 TYR B C 1
ATOM 1453 O O . TYR B 1 66 ? 4.344 5.348 -5.324 1 90 66 TYR B O 1
ATOM 1461 N N . VAL B 1 67 ? 2.418 6.109 -4.625 1 91.19 67 VAL B N 1
ATOM 1462 C CA . VAL B 1 67 ? 1.737 4.844 -4.887 1 91.19 67 VAL B CA 1
ATOM 1463 C C . VAL B 1 67 ? 1.651 4.605 -6.395 1 91.19 67 VAL B C 1
ATOM 1465 O O . VAL B 1 67 ? 1.707 3.463 -6.852 1 91.19 67 VAL B O 1
ATOM 1468 N N . LEU B 1 68 ? 1.635 5.605 -7.172 1 91.94 68 LEU B N 1
ATOM 1469 C CA . LEU B 1 68 ? 1.379 5.527 -8.609 1 91.94 68 LEU B CA 1
ATOM 1470 C C . LEU B 1 68 ? 2.506 4.789 -9.32 1 91.94 68 LEU B C 1
ATOM 1472 O O . LEU B 1 68 ? 2.254 3.877 -10.109 1 91.94 68 LEU B O 1
ATOM 1476 N N . PRO B 1 69 ? 3.689 5.066 -9.039 1 91.69 69 PRO B N 1
ATOM 1477 C CA . PRO B 1 69 ? 4.773 4.383 -9.75 1 91.69 69 PRO B CA 1
ATOM 1478 C C . PRO B 1 69 ? 4.961 2.939 -9.297 1 91.69 69 PRO B C 1
ATOM 1480 O O . PRO B 1 69 ? 5.723 2.188 -9.906 1 91.69 69 PRO B O 1
ATOM 1483 N N . THR B 1 70 ? 4.281 2.451 -8.297 1 90.81 70 THR B N 1
ATOM 1484 C CA . THR B 1 70 ? 4.391 1.062 -7.863 1 90.81 70 THR B CA 1
ATOM 1485 C C . THR B 1 70 ? 3.424 0.176 -8.641 1 90.81 70 THR B C 1
ATOM 1487 O O . THR B 1 70 ? 3.547 -1.051 -8.625 1 90.81 70 THR B O 1
ATOM 1490 N N . LEU B 1 71 ? 2.52 0.749 -9.328 1 92.75 71 LEU B N 1
ATOM 1491 C CA . LEU B 1 71 ? 1.431 0.019 -9.969 1 92.75 71 LEU B CA 1
ATOM 1492 C C . LEU B 1 71 ? 1.959 -0.877 -11.086 1 92.75 71 LEU B C 1
ATOM 1494 O O . LEU B 1 71 ? 1.509 -2.016 -11.242 1 92.75 71 LEU B O 1
ATOM 1498 N N . PRO B 1 72 ? 2.922 -0.43 -11.789 1 93.31 72 PRO B N 1
ATOM 1499 C CA . PRO B 1 72 ? 3.404 -1.268 -12.891 1 93.31 72 PRO B CA 1
ATOM 1500 C C . PRO B 1 72 ? 3.941 -2.615 -12.414 1 93.31 72 PRO B C 1
ATOM 1502 O O . PRO B 1 72 ? 3.832 -3.613 -13.133 1 93.31 72 PRO B O 1
ATOM 1505 N N . MET B 1 73 ? 4.492 -2.664 -11.312 1 92.81 73 MET B N 1
ATOM 1506 C CA . MET B 1 73 ? 5.055 -3.928 -10.852 1 92.81 73 MET B CA 1
ATOM 1507 C C . MET B 1 73 ? 3.961 -4.977 -10.672 1 92.81 73 MET B C 1
ATOM 1509 O O . MET B 1 73 ? 4.195 -6.168 -10.891 1 92.81 73 MET B O 1
ATOM 1513 N N . PHE B 1 74 ? 2.771 -4.602 -10.312 1 94.19 74 PHE B N 1
ATOM 1514 C CA . PHE B 1 74 ? 1.688 -5.535 -10.023 1 94.19 74 PHE B CA 1
ATOM 1515 C C . PHE B 1 74 ? 1.168 -6.18 -11.297 1 94.19 74 PHE B C 1
ATOM 1517 O O . PHE B 1 74 ? 0.59 -7.266 -11.258 1 94.19 74 PHE B O 1
ATOM 1524 N N . ILE B 1 75 ? 1.407 -5.488 -12.359 1 94.25 75 ILE B N 1
ATOM 1525 C CA . ILE B 1 75 ? 1.047 -6.062 -13.648 1 94.25 75 ILE B CA 1
ATOM 1526 C C . ILE B 1 75 ? 2.219 -6.875 -14.195 1 94.25 75 ILE B C 1
ATOM 1528 O O . ILE B 1 75 ? 2.031 -7.988 -14.695 1 94.25 75 ILE B O 1
ATOM 1532 N N . ALA B 1 76 ? 3.406 -6.383 -14.125 1 95.25 76 ALA B N 1
ATOM 1533 C CA . ALA B 1 76 ? 4.605 -7.031 -14.648 1 95.25 76 ALA B CA 1
ATOM 1534 C C . ALA B 1 76 ? 4.871 -8.352 -13.945 1 95.25 76 ALA B C 1
ATOM 1536 O O . ALA B 1 76 ? 5.258 -9.336 -14.578 1 95.25 76 ALA B O 1
ATOM 1537 N N . PHE B 1 77 ? 4.625 -8.445 -12.656 1 96.25 77 PHE B N 1
ATOM 1538 C CA . PHE B 1 77 ? 4.965 -9.617 -11.852 1 96.25 77 PHE B CA 1
ATOM 1539 C C . PHE B 1 77 ? 4.219 -10.844 -12.352 1 96.25 77 PHE B C 1
ATOM 1541 O O . PHE B 1 77 ? 4.836 -11.852 -12.695 1 96.25 77 PHE B O 1
ATOM 1548 N N . PRO B 1 78 ? 2.939 -10.734 -12.398 1 94.75 78 PRO B N 1
ATOM 1549 C CA . PRO B 1 78 ? 2.234 -11.93 -12.875 1 94.75 78 PRO B CA 1
ATOM 1550 C C . PRO B 1 78 ? 2.574 -12.281 -14.32 1 94.75 78 PRO B C 1
ATOM 1552 O O . PRO B 1 78 ? 2.559 -13.453 -14.695 1 94.75 78 PRO B O 1
ATOM 1555 N N . LEU B 1 79 ? 2.871 -11.344 -15.117 1 95.19 79 LEU B N 1
ATOM 1556 C CA . LEU B 1 79 ? 3.211 -11.609 -16.516 1 95.19 79 LEU B CA 1
ATOM 1557 C C . LEU B 1 79 ? 4.57 -12.289 -16.625 1 95.19 79 LEU B C 1
ATOM 1559 O O . LEU B 1 79 ? 4.77 -13.148 -17.484 1 95.19 79 LEU B O 1
ATOM 1563 N N . LEU B 1 80 ? 5.504 -11.969 -15.797 1 96.88 80 LEU B N 1
ATOM 1564 C CA . LEU B 1 80 ? 6.879 -12.453 -15.891 1 96.88 80 LEU B CA 1
ATOM 1565 C C . LEU B 1 80 ? 7.062 -13.742 -15.094 1 96.88 80 LEU B C 1
ATOM 1567 O O . LEU B 1 80 ? 7.949 -14.539 -15.398 1 96.88 80 LEU B O 1
ATOM 1571 N N . LEU B 1 81 ? 6.227 -13.969 -14.078 1 97 81 LEU B N 1
ATOM 1572 C CA . LEU B 1 81 ? 6.395 -15.07 -13.141 1 97 81 LEU B CA 1
ATOM 1573 C C . LEU B 1 81 ? 6.418 -16.406 -13.867 1 97 81 LEU B C 1
ATOM 1575 O O . LEU B 1 81 ? 7.332 -17.203 -13.664 1 97 81 LEU B O 1
ATOM 1579 N N . PRO B 1 82 ? 5.516 -16.609 -14.766 1 94.31 82 PRO B N 1
ATOM 1580 C CA . PRO B 1 82 ? 5.516 -17.906 -15.438 1 94.31 82 PRO B CA 1
ATOM 1581 C C . PRO B 1 82 ? 6.699 -18.078 -16.391 1 94.31 82 PRO B C 1
ATOM 1583 O O . PRO B 1 82 ? 7.07 -19.203 -16.719 1 94.31 82 PRO B O 1
ATOM 1586 N N . LYS B 1 83 ? 7.297 -17.016 -16.734 1 96 83 LYS B N 1
ATOM 1587 C CA . LYS B 1 83 ? 8.359 -17.062 -17.734 1 96 83 LYS B CA 1
ATOM 1588 C C . LYS B 1 83 ? 9.734 -17.141 -17.078 1 96 83 LYS B C 1
ATOM 1590 O O . LYS B 1 83 ? 10.617 -17.859 -17.562 1 96 83 LYS B O 1
ATOM 1595 N N . LEU B 1 84 ? 9.945 -16.453 -16.016 1 96.5 84 LEU B N 1
ATOM 1596 C CA . LEU B 1 84 ? 11.289 -16.266 -15.477 1 96.5 84 LEU B CA 1
ATOM 1597 C C . LEU B 1 84 ? 11.445 -17 -14.148 1 96.5 84 LEU B C 1
ATOM 1599 O O . LEU B 1 84 ? 12.562 -17.203 -13.672 1 96.5 84 LEU B O 1
ATOM 1603 N N . GLY B 1 85 ? 10.312 -17.391 -13.586 1 96.25 85 GLY B N 1
ATOM 1604 C CA . GLY B 1 85 ? 10.383 -17.906 -12.227 1 96.25 85 GLY B CA 1
ATOM 1605 C C . GLY B 1 85 ? 10.297 -16.812 -11.172 1 96.25 85 GLY B C 1
ATOM 1606 O O . GLY B 1 85 ? 10.219 -15.633 -11.5 1 96.25 85 GLY B O 1
ATOM 1607 N N . PHE B 1 86 ? 10.336 -17.172 -9.875 1 97.12 86 PHE B N 1
ATOM 1608 C CA . PHE B 1 86 ? 9.992 -16.281 -8.781 1 97.12 86 PHE B CA 1
ATOM 1609 C C . PHE B 1 86 ? 11.102 -15.25 -8.562 1 97.12 86 PHE B C 1
ATOM 1611 O O . PHE B 1 86 ? 10.859 -14.039 -8.641 1 97.12 86 PHE B O 1
ATOM 1618 N N . TRP B 1 87 ? 12.344 -15.688 -8.297 1 96.38 87 TRP B N 1
ATOM 1619 C CA . TRP B 1 87 ? 13.406 -14.781 -7.859 1 96.38 87 TRP B CA 1
ATOM 1620 C C . TRP B 1 87 ? 13.781 -13.805 -8.961 1 96.38 87 TRP B C 1
ATOM 1622 O O . TRP B 1 87 ? 13.836 -12.594 -8.734 1 96.38 87 TRP B O 1
ATOM 1632 N N . PRO B 1 88 ? 13.898 -14.242 -10.133 1 97.31 88 PRO B N 1
ATOM 1633 C CA . PRO B 1 88 ? 14.148 -13.266 -11.195 1 97.31 88 PRO B CA 1
ATOM 1634 C C . PRO B 1 88 ? 12.977 -12.305 -11.406 1 97.31 88 PRO B C 1
ATOM 1636 O O . PRO B 1 88 ? 13.188 -11.125 -11.695 1 97.31 88 PRO B O 1
ATOM 1639 N N . THR B 1 89 ? 11.773 -12.805 -11.32 1 97.38 89 THR B N 1
ATOM 1640 C CA . THR B 1 89 ? 10.586 -11.969 -11.461 1 97.38 89 THR B CA 1
ATOM 1641 C C . THR B 1 89 ? 10.547 -10.898 -10.367 1 97.38 89 THR B C 1
ATOM 1643 O O . THR B 1 89 ? 10.273 -9.734 -10.641 1 97.38 89 THR B O 1
ATOM 1646 N N . LEU B 1 90 ? 10.867 -11.344 -9.188 1 95.88 90 LEU B N 1
ATOM 1647 C CA . LEU B 1 90 ? 10.875 -10.398 -8.078 1 95.88 90 LEU B CA 1
ATOM 1648 C C . LEU B 1 90 ? 11.922 -9.312 -8.305 1 95.88 90 LEU B C 1
ATOM 1650 O O . LEU B 1 90 ? 11.641 -8.125 -8.125 1 95.88 90 LEU B O 1
ATOM 1654 N N . ILE B 1 91 ? 13.102 -9.672 -8.68 1 95.69 91 ILE B N 1
ATOM 1655 C CA . ILE B 1 91 ? 14.18 -8.727 -8.938 1 95.69 91 ILE B CA 1
ATOM 1656 C C . ILE B 1 91 ? 13.781 -7.785 -10.078 1 95.69 91 ILE B C 1
ATOM 1658 O O . ILE B 1 91 ? 13.984 -6.57 -9.984 1 95.69 91 ILE B O 1
ATOM 1662 N N . SER B 1 92 ? 13.234 -8.328 -11.102 1 95.75 92 SER B N 1
ATOM 1663 C CA . SER B 1 92 ? 12.766 -7.52 -12.227 1 95.75 92 SER B CA 1
ATOM 1664 C C . SER B 1 92 ? 11.688 -6.535 -11.789 1 95.75 92 SER B C 1
ATOM 1666 O O . SER B 1 92 ? 11.688 -5.383 -12.227 1 95.75 92 SER B O 1
ATOM 1668 N N . SER B 1 93 ? 10.766 -7.004 -10.945 1 94.38 93 SER B N 1
ATOM 1669 C CA . SER B 1 93 ? 9.703 -6.141 -10.445 1 94.38 93 SER B CA 1
ATOM 1670 C C . SER B 1 93 ? 10.266 -4.984 -9.625 1 94.38 93 SER B C 1
ATOM 1672 O O . SER B 1 93 ? 9.766 -3.861 -9.695 1 94.38 93 SER B O 1
ATOM 1674 N N . ILE B 1 94 ? 11.297 -5.238 -8.883 1 92.25 94 ILE B N 1
ATOM 1675 C CA . ILE B 1 94 ? 11.961 -4.203 -8.094 1 92.25 94 ILE B CA 1
ATOM 1676 C C . ILE B 1 94 ? 12.617 -3.184 -9.023 1 92.25 94 ILE B C 1
ATOM 1678 O O . ILE B 1 94 ? 12.492 -1.974 -8.812 1 92.25 94 ILE B O 1
ATOM 1682 N N . LEU B 1 95 ? 13.203 -3.711 -10.023 1 94.5 95 LEU B N 1
ATOM 1683 C CA . LEU B 1 95 ? 13.844 -2.836 -10.992 1 94.5 95 LEU B CA 1
ATOM 1684 C C . LEU B 1 95 ? 12.812 -2 -11.742 1 94.5 95 LEU B C 1
ATOM 1686 O O . LEU B 1 95 ? 13.039 -0.817 -12.008 1 94.5 95 LEU B O 1
ATOM 1690 N N . ILE B 1 96 ? 11.789 -2.6 -12.086 1 94.31 96 ILE B N 1
ATOM 1691 C CA . ILE B 1 96 ? 10.703 -1.896 -12.758 1 94.31 96 ILE B CA 1
ATOM 1692 C C . ILE B 1 96 ? 10.156 -0.794 -11.852 1 94.31 96 ILE B C 1
ATOM 1694 O O . ILE B 1 96 ? 9.914 0.325 -12.312 1 94.31 96 ILE B O 1
ATOM 1698 N N . THR B 1 97 ? 9.953 -1.133 -10.562 1 92.75 97 THR B N 1
ATOM 1699 C CA . THR B 1 97 ? 9.484 -0.138 -9.609 1 92.75 97 THR B CA 1
ATOM 1700 C C . THR B 1 97 ? 10.469 1.02 -9.492 1 92.75 97 THR B C 1
ATOM 1702 O O . THR B 1 97 ? 10.07 2.186 -9.523 1 92.75 97 THR B O 1
ATOM 1705 N N . MET B 1 98 ? 11.727 0.735 -9.438 1 92.12 98 MET B N 1
ATOM 1706 C CA . MET B 1 98 ? 12.758 1.769 -9.352 1 92.12 98 MET B CA 1
ATOM 1707 C C . MET B 1 98 ? 12.742 2.65 -10.594 1 92.12 98 MET B C 1
ATOM 1709 O O . MET B 1 98 ? 12.82 3.877 -10.492 1 92.12 98 MET B O 1
ATOM 1713 N N . ALA B 1 99 ? 12.695 2.012 -11.719 1 94.19 99 ALA B N 1
ATOM 1714 C CA . ALA B 1 99 ? 12.625 2.748 -12.977 1 94.19 99 ALA B CA 1
ATOM 1715 C C . ALA B 1 99 ? 11.367 3.613 -13.039 1 94.19 99 ALA B C 1
ATOM 1717 O O . ALA B 1 99 ? 11.414 4.754 -13.5 1 94.19 99 ALA B O 1
ATOM 1718 N N . SER B 1 100 ? 10.266 3.014 -12.609 1 93.12 100 SER B N 1
ATOM 1719 C CA . SER B 1 100 ? 9.008 3.742 -12.586 1 93.12 100 SER B CA 1
ATOM 1720 C C . SER B 1 100 ? 9.094 4.969 -11.68 1 93.12 100 SER B C 1
ATOM 1722 O O . SER B 1 100 ? 8.57 6.031 -12.016 1 93.12 100 SER B O 1
ATOM 1724 N N . PHE B 1 101 ? 9.727 4.824 -10.578 1 90.25 101 PHE B N 1
ATOM 1725 C CA . PHE B 1 101 ? 9.93 5.953 -9.68 1 90.25 101 PHE B CA 1
ATOM 1726 C C . PHE B 1 101 ? 10.758 7.043 -10.359 1 90.25 101 PHE B C 1
ATOM 1728 O O . PHE B 1 101 ? 10.406 8.227 -10.289 1 90.25 101 PHE B O 1
ATOM 1735 N N . GLY B 1 102 ? 11.82 6.652 -10.906 1 89.44 102 GLY B N 1
ATOM 1736 C CA . GLY B 1 102 ? 12.633 7.609 -11.641 1 89.44 102 GLY B CA 1
ATOM 1737 C C . GLY B 1 102 ? 11.867 8.336 -12.727 1 89.44 102 GLY B C 1
ATOM 1738 O O . GLY B 1 102 ? 11.914 9.562 -12.812 1 89.44 102 GLY B O 1
ATOM 1739 N N . GLY B 1 103 ? 11.227 7.559 -13.594 1 90.94 103 GLY B N 1
ATOM 1740 C CA . GLY B 1 103 ? 10.422 8.164 -14.641 1 90.94 103 GLY B CA 1
ATOM 1741 C C . GLY B 1 103 ? 9.344 9.086 -14.109 1 90.94 103 GLY B C 1
ATOM 1742 O O . GLY B 1 103 ? 9.125 10.172 -14.648 1 90.94 103 GLY B O 1
ATOM 1743 N N . PHE B 1 104 ? 8.688 8.617 -13.078 1 89.81 104 PHE B N 1
ATOM 1744 C CA . PHE B 1 104 ? 7.609 9.383 -12.469 1 89.81 104 PHE B CA 1
ATOM 1745 C C . PHE B 1 104 ? 8.141 10.68 -11.859 1 89.81 104 PHE B C 1
ATOM 1747 O O . PHE B 1 104 ? 7.512 11.727 -11.977 1 89.81 104 PHE B O 1
ATOM 1754 N N . ALA B 1 105 ? 9.258 10.656 -11.211 1 84.94 105 ALA B N 1
ATOM 1755 C CA . ALA B 1 105 ? 9.875 11.844 -10.617 1 84.94 105 ALA B CA 1
ATOM 1756 C C . ALA B 1 105 ? 10.195 12.883 -11.68 1 84.94 105 ALA B C 1
ATOM 1758 O O . ALA B 1 105 ? 9.961 14.078 -11.477 1 84.94 105 ALA B O 1
ATOM 1759 N N . ILE B 1 106 ? 10.695 12.383 -12.773 1 86.62 106 ILE B N 1
ATOM 1760 C CA . ILE B 1 106 ? 11.031 13.281 -13.867 1 86.62 106 ILE B CA 1
ATOM 1761 C C . ILE B 1 106 ? 9.758 13.914 -14.422 1 86.62 106 ILE B C 1
ATOM 1763 O O . ILE B 1 106 ? 9.719 15.117 -14.703 1 86.62 106 ILE B O 1
ATOM 1767 N N . LEU B 1 107 ? 8.75 13.109 -14.477 1 86 107 LEU B N 1
ATOM 1768 C CA . LEU B 1 107 ? 7.473 13.57 -15 1 86 107 LEU B CA 1
ATOM 1769 C C . LEU B 1 107 ? 6.852 14.617 -14.086 1 86 107 LEU B C 1
ATOM 1771 O O . LEU B 1 107 ? 6.355 15.648 -14.547 1 86 107 LEU B O 1
ATOM 1775 N N . LEU B 1 108 ? 6.879 14.398 -12.844 1 83.69 108 LEU B N 1
ATOM 1776 C CA . LEU B 1 108 ? 6.246 15.297 -11.883 1 83.69 108 LEU B CA 1
ATOM 1777 C C . LEU B 1 108 ? 7.035 16.594 -11.75 1 83.69 108 LEU B C 1
ATOM 1779 O O . LEU B 1 108 ? 6.457 17.656 -11.508 1 83.69 108 LEU B O 1
ATOM 1783 N N . ARG B 1 109 ? 8.32 16.484 -11.789 1 79 109 ARG B N 1
ATOM 1784 C CA . ARG B 1 109 ? 9.148 17.672 -11.742 1 79 109 ARG B CA 1
ATOM 1785 C C . ARG B 1 109 ? 8.758 18.656 -12.844 1 79 109 ARG B C 1
ATOM 1787 O O . ARG B 1 109 ? 8.789 19.875 -12.648 1 79 109 ARG B O 1
ATOM 1794 N N . ARG B 1 110 ? 8.359 18.109 -13.844 1 80.81 110 ARG B N 1
ATOM 1795 C CA . ARG B 1 110 ? 7.949 18.953 -14.961 1 80.81 110 ARG B CA 1
ATOM 1796 C C . ARG B 1 110 ? 6.668 19.719 -14.633 1 80.81 110 ARG B C 1
ATOM 1798 O O . ARG B 1 110 ? 6.418 20.797 -15.18 1 80.81 110 ARG B O 1
ATOM 1805 N N . PHE B 1 111 ? 5.871 19.203 -13.773 1 77.94 111 PHE B N 1
ATOM 1806 C CA . PHE B 1 111 ? 4.613 19.844 -13.422 1 77.94 111 PHE B CA 1
ATOM 1807 C C . PHE B 1 111 ? 4.746 20.609 -12.109 1 77.94 111 PHE B C 1
ATOM 1809 O O . PHE B 1 111 ? 3.744 21 -11.516 1 77.94 111 PHE B O 1
ATOM 1816 N N . GLY B 1 112 ? 5.867 20.672 -11.617 1 71.81 112 GLY B N 1
ATOM 1817 C CA . GLY B 1 112 ? 6.121 21.5 -10.445 1 71.81 112 GLY B CA 1
ATOM 1818 C C . GLY B 1 112 ? 5.953 20.766 -9.133 1 71.81 112 GLY B C 1
ATOM 1819 O O . GLY B 1 112 ? 5.945 21.375 -8.07 1 71.81 112 GLY B O 1
ATOM 1820 N N . ILE B 1 113 ? 5.578 19.562 -9.234 1 67.75 113 ILE B N 1
ATOM 1821 C CA . ILE B 1 113 ? 5.461 18.766 -8.023 1 67.75 113 ILE B CA 1
ATOM 1822 C C . ILE B 1 113 ? 6.82 18.172 -7.656 1 67.75 113 ILE B C 1
ATOM 1824 O O . ILE B 1 113 ? 7.426 17.453 -8.453 1 67.75 113 ILE B O 1
ATOM 1828 N N . GLU B 1 114 ? 7.332 18.625 -6.547 1 66.25 114 GLU B N 1
ATOM 1829 C CA . GLU B 1 114 ? 8.656 18.141 -6.164 1 66.25 114 GLU B CA 1
ATOM 1830 C C . GLU B 1 114 ? 8.562 16.984 -5.172 1 66.25 114 GLU B C 1
ATOM 1832 O O . GLU B 1 114 ? 8.219 17.188 -4.004 1 66.25 114 GLU B O 1
ATOM 1837 N N . LEU B 1 115 ? 8.547 15.867 -5.621 1 59.78 115 LEU B N 1
ATOM 1838 C CA . LEU B 1 115 ? 8.531 14.68 -4.762 1 59.78 115 LEU B CA 1
ATOM 1839 C C . LEU B 1 115 ? 9.898 14.453 -4.129 1 59.78 115 LEU B C 1
ATOM 1841 O O . LEU B 1 115 ? 9.992 13.891 -3.037 1 59.78 115 LEU B O 1
ATOM 1845 N N . LEU B 1 116 ? 10.961 14.688 -4.965 1 56.69 116 LEU B N 1
ATOM 1846 C CA . LEU B 1 116 ? 12.352 14.648 -4.516 1 56.69 116 LEU B CA 1
ATOM 1847 C C . LEU B 1 116 ? 13.008 16.016 -4.668 1 56.69 116 LEU B C 1
ATOM 1849 O O . LEU B 1 116 ? 12.633 16.797 -5.547 1 56.69 116 LEU B O 1
#

pLDDT: mean 85.38, std 10.09, range [56.12, 97.38]

Secondary structure (DSSP, 8-state):
-HHHHHHHHHHHHHHHHHHHHHHH-HHHHHHHHHS-HHHHHHHHHHHHTT--HHHHHHHHHHHHHHHGGGHHHHHHHHHHHHHH-HHHHHHHHHHHHHHHHHHHHHHHHHTT----/-HHHHHHHHHHHHHHHHHHHHHHH-HHHHHHHHHS-HHHHHHHHHHHHTT--HHHHHHHHHHHHHHHGGGHHHHHHHHHHHHHH-HHHHHHHHHHHHHHHHHHHHHHHHHTT----

Organism: NCBI:txid1005395

Sequence (232 aa):
MAWIITKYLLTAGIVILVSELAKRSDKLGGLVAALPLVTVLTLVWLYLENQSMEKISNHAWYTFWYVLPTLPMFIAFPLLLPKLGFWPTLISSILITMASFGGFAILLRRFGIELLMAWIITKYLLTAGIVILVSELAKRSDKLGGLVAALPLVTVLTLVWLYLENQSMEKISNHAWYTFWYVLPTLPMFIAFPLLLPKLGFWPTLISSILITMASFGGFAILLRRFGIELL

Foldseek 3Di:
DVVVVVLVVVVVVLVVVLVVLCVVPVVRNVVSVPDPPVLVSVLVVCVVVPHDPVVSVVSVVLCVLLVVLLVVLVVQLVVCCVPPNHPVSVVVSVVSSVVSVVVSQVVVVVVVDHSD/DVVVVVLVVVVVVLVVVLVVVCVVPVVRNVVSVPDPPVLVSVLVVCVVVPHDPVVSVVSVVLCVLLVVLLVVLVVQLVVCCVPPNHVVSVVVSVVSSVVSVVVSQVVVVVVVDHSD

Radius of gyration: 17.36 Å; Cα contacts (8 Å, |Δi|>4): 277; chains: 2; bounding box: 34×45×44 Å

Solvent-accessible surface area (backbone atoms only — not comparable to full-atom values): 11537 Å² total; per-residue (Å²): 111,67,67,59,50,50,52,33,53,54,37,9,48,51,43,49,49,28,41,55,35,33,73,74,30,35,58,57,13,8,46,54,57,26,46,61,55,66,50,52,51,34,49,52,49,39,53,76,69,67,51,54,69,66,52,53,30,41,26,34,45,39,22,45,64,41,37,57,34,45,48,60,28,26,57,49,33,43,66,35,29,86,74,60,35,65,68,57,22,51,54,50,29,51,48,48,26,53,50,30,42,53,53,48,50,56,54,33,47,72,71,69,45,71,81,118,113,66,67,59,50,51,51,31,52,54,36,10,48,50,44,50,47,28,40,55,34,34,73,74,30,35,57,57,12,7,45,53,58,25,47,62,56,66,50,52,50,35,48,51,49,40,54,76,69,66,50,55,67,65,51,54,31,41,25,35,45,39,22,45,63,41,34,57,35,46,48,58,26,26,55,50,32,44,67,35,31,84,73,62,35,65,68,58,22,52,54,49,27,50,49,47,28,52,50,32,42,52,54,46,49,57,54,34,48,72,72,69,46,72,82,120